Protein AF-A0A8S9Y0E4-F1 (afdb_monomer_lite)

Organism: Apolygus lucorum (NCBI:txid248454)

Structure (mmCIF, N/CA/C/O backbone):
data_AF-A0A8S9Y0E4-F1
#
_entry.id   AF-A0A8S9Y0E4-F1
#
loop_
_atom_site.group_PDB
_atom_site.id
_atom_site.type_symbol
_atom_site.label_atom_id
_atom_site.label_alt_id
_atom_site.label_comp_id
_atom_site.label_asym_id
_atom_site.label_entity_id
_atom_site.label_seq_id
_atom_site.pdbx_PDB_ins_code
_atom_site.Cartn_x
_atom_site.Cartn_y
_atom_site.Cartn_z
_atom_site.occupancy
_atom_site.B_iso_or_equiv
_atom_site.auth_seq_id
_atom_site.auth_comp_id
_atom_site.auth_asym_id
_atom_site.auth_atom_id
_atom_site.pdbx_PDB_model_num
ATOM 1 N N . MET A 1 1 ? -1.900 25.114 -77.617 1.00 34.03 1 MET A N 1
ATOM 2 C CA . MET A 1 1 ? -0.659 25.670 -77.042 1.00 34.03 1 MET A CA 1
ATOM 3 C C . MET A 1 1 ? -0.576 25.196 -75.605 1.00 34.03 1 MET A C 1
ATOM 5 O O . MET A 1 1 ? -1.609 25.142 -74.958 1.00 34.03 1 MET A O 1
ATOM 9 N N . GLU A 1 2 ? 0.617 24.746 -75.233 1.00 32.97 2 GLU A N 1
ATOM 10 C CA . GLU A 1 2 ? 1.067 24.010 -74.034 1.00 32.97 2 GLU A CA 1
ATOM 11 C C . GLU A 1 2 ? 0.442 24.480 -72.694 1.00 32.97 2 GLU A C 1
ATOM 13 O O . GLU A 1 2 ? 0.043 25.630 -72.579 1.00 32.97 2 GLU A O 1
ATOM 18 N N . ALA A 1 3 ? 0.318 23.663 -71.635 1.00 27.31 3 ALA A N 1
ATOM 19 C CA . ALA A 1 3 ? 1.414 22.918 -71.014 1.00 27.31 3 ALA A CA 1
ATOM 20 C C . ALA A 1 3 ? 1.001 21.769 -70.054 1.00 27.31 3 ALA A C 1
ATOM 22 O O . ALA A 1 3 ? -0.138 21.647 -69.616 1.00 27.31 3 ALA A O 1
ATOM 23 N N . LYS A 1 4 ? 2.026 20.953 -69.772 1.00 37.94 4 LYS A N 1
ATOM 24 C CA . LYS A 1 4 ? 2.177 19.697 -69.010 1.00 37.94 4 LYS A CA 1
ATOM 25 C C . LYS A 1 4 ? 1.788 19.712 -67.518 1.00 37.94 4 LYS A C 1
ATOM 27 O O . LYS A 1 4 ? 2.114 20.665 -66.821 1.00 37.94 4 LYS A O 1
ATOM 32 N N . SER A 1 5 ? 1.391 18.536 -67.015 1.00 31.47 5 SER A N 1
ATOM 33 C CA . SER A 1 5 ? 1.940 17.887 -65.796 1.00 31.47 5 SER A CA 1
ATOM 34 C C . SER A 1 5 ? 1.566 16.388 -65.815 1.00 31.47 5 SER A C 1
ATOM 36 O O . SER A 1 5 ? 0.389 16.064 -65.742 1.00 31.47 5 SER A O 1
ATOM 38 N N . MET A 1 6 ? 2.452 15.483 -66.246 1.00 31.48 6 MET A N 1
ATOM 39 C CA . MET A 1 6 ? 3.243 14.562 -65.401 1.00 31.48 6 MET A CA 1
ATOM 40 C C . MET A 1 6 ? 2.422 13.759 -64.377 1.00 31.48 6 MET A C 1
ATOM 42 O O . MET A 1 6 ? 2.250 14.174 -63.237 1.00 31.48 6 MET A O 1
ATOM 46 N N . ASP A 1 7 ? 1.989 12.578 -64.822 1.00 36.84 7 ASP A N 1
ATOM 47 C CA . ASP A 1 7 ? 1.564 11.446 -64.000 1.00 36.84 7 ASP A CA 1
ATOM 48 C C . ASP A 1 7 ? 2.729 10.886 -63.168 1.00 36.84 7 ASP A C 1
ATOM 50 O O . ASP A 1 7 ? 3.823 10.657 -63.691 1.00 36.84 7 ASP A O 1
ATOM 54 N N . SER A 1 8 ? 2.462 10.535 -61.907 1.00 31.66 8 SER A N 1
ATOM 55 C CA . SER A 1 8 ? 3.032 9.314 -61.327 1.00 31.66 8 SER A CA 1
ATOM 56 C C . SER A 1 8 ? 2.052 8.670 -60.329 1.00 31.66 8 SER A C 1
ATOM 58 O O . SER A 1 8 ? 1.329 9.396 -59.645 1.00 31.66 8 SER A O 1
ATOM 60 N N . PRO A 1 9 ? 1.978 7.327 -60.247 1.00 42.12 9 PRO A N 1
ATOM 61 C CA . PRO A 1 9 ? 0.882 6.616 -59.598 1.00 42.12 9 PRO A CA 1
ATOM 62 C C . PRO A 1 9 ? 1.303 6.092 -58.217 1.00 42.12 9 PRO A C 1
ATOM 64 O O . PRO A 1 9 ? 1.967 5.062 -58.127 1.00 42.12 9 PRO A O 1
ATOM 67 N N . ILE A 1 10 ? 0.930 6.782 -57.133 1.00 31.02 10 ILE A N 1
ATOM 68 C CA . ILE A 1 10 ? 1.199 6.318 -55.749 1.00 31.02 10 ILE A CA 1
ATOM 69 C C . ILE A 1 10 ? -0.057 6.350 -54.847 1.00 31.02 10 ILE A C 1
ATOM 71 O O . ILE A 1 10 ? -0.047 5.816 -53.741 1.00 31.02 10 ILE A O 1
ATOM 75 N N . ASP A 1 11 ? -1.206 6.818 -55.339 1.00 29.30 11 ASP A N 1
ATOM 76 C CA . ASP A 1 11 ? -2.385 7.045 -54.485 1.00 29.30 11 ASP A CA 1
ATOM 77 C C . ASP A 1 11 ? -3.354 5.858 -54.327 1.00 29.30 11 ASP A C 1
ATOM 79 O O . ASP A 1 11 ? -4.479 6.037 -53.867 1.00 29.30 11 ASP A O 1
ATOM 83 N N . SER A 1 12 ? -2.956 4.619 -54.647 1.00 33.97 12 SER A N 1
ATOM 84 C CA . SER A 1 12 ? -3.872 3.464 -54.515 1.00 33.97 12 SER A CA 1
ATOM 85 C C . SER A 1 12 ? -3.405 2.290 -53.650 1.00 33.97 12 SER A C 1
ATOM 87 O O . SER A 1 12 ? -4.123 1.297 -53.572 1.00 33.97 12 SER A O 1
ATOM 89 N N . VAL A 1 13 ? -2.280 2.380 -52.923 1.00 34.97 13 VAL A N 1
ATOM 90 C CA . VAL A 1 13 ? -1.778 1.218 -52.143 1.00 34.97 13 VAL A CA 1
ATOM 91 C C . VAL A 1 13 ? -1.661 1.444 -50.623 1.00 34.97 13 VAL A C 1
ATOM 93 O O . VAL A 1 13 ? -1.567 0.478 -49.870 1.00 34.97 13 VAL A O 1
ATOM 96 N N . ILE A 1 14 ? -1.804 2.667 -50.099 1.00 30.22 14 ILE A N 1
ATOM 97 C CA . ILE A 1 14 ? -1.672 2.937 -48.646 1.00 30.22 14 ILE A CA 1
ATOM 98 C C . ILE A 1 14 ? -3.036 3.224 -47.998 1.00 30.22 14 ILE A C 1
ATOM 100 O O . ILE A 1 14 ? -3.224 4.210 -47.294 1.00 30.22 14 ILE A O 1
ATOM 104 N N . SER A 1 15 ? -4.029 2.362 -48.236 1.00 30.97 15 SER A N 1
ATOM 105 C CA . SER A 1 15 ? -5.334 2.476 -47.559 1.00 30.97 15 SER A CA 1
ATOM 106 C C . SER A 1 15 ? -5.810 1.201 -46.859 1.00 30.97 15 SER A C 1
ATOM 108 O O . SER A 1 15 ? -6.979 1.115 -46.498 1.00 30.97 15 SER A O 1
ATOM 110 N N . GLN A 1 16 ? -4.948 0.199 -46.622 1.00 34.75 16 GLN A N 1
ATOM 111 C CA . GLN A 1 16 ? -5.452 -1.079 -46.087 1.00 34.75 16 GLN A CA 1
ATOM 112 C C . GLN A 1 16 ? -4.791 -1.736 -44.876 1.00 34.75 16 GLN A C 1
ATOM 114 O O . GLN A 1 16 ? -5.355 -2.720 -44.408 1.00 34.75 16 GLN A O 1
ATOM 119 N N . LYS A 1 17 ? -3.718 -1.237 -44.253 1.00 37.22 17 LYS A N 1
ATOM 120 C CA . LYS A 1 17 ? -3.241 -1.872 -43.005 1.00 37.22 17 LYS A CA 1
ATOM 121 C C . LYS A 1 17 ? -2.615 -0.880 -42.039 1.00 37.22 17 LYS A C 1
ATOM 123 O O . LYS A 1 17 ? -1.447 -0.569 -42.186 1.00 37.22 17 LYS A O 1
ATOM 128 N N . LEU A 1 18 ? -3.392 -0.427 -41.053 1.00 27.58 18 LEU A N 1
ATOM 129 C CA . LEU A 1 18 ? -2.969 -0.138 -39.671 1.00 27.58 18 LEU A CA 1
ATOM 130 C C . LEU A 1 18 ? -4.222 0.239 -38.859 1.00 27.58 18 LEU A C 1
ATOM 132 O O . LEU A 1 18 ? -4.935 1.182 -39.200 1.00 27.58 18 LEU A O 1
ATOM 136 N N . LYS A 1 19 ? -4.526 -0.541 -37.813 1.00 27.88 19 LYS A N 1
ATOM 137 C CA . LYS A 1 19 ? -5.694 -0.340 -36.941 1.00 27.88 19 LYS A CA 1
ATOM 138 C C . LYS A 1 19 ? -5.623 1.029 -36.227 1.00 27.88 19 LYS A C 1
ATOM 140 O O . LYS A 1 19 ? -4.546 1.420 -35.775 1.00 27.88 19 LYS A O 1
ATOM 145 N N . PRO A 1 20 ? -6.756 1.736 -36.053 1.00 27.94 20 PRO A N 1
ATOM 146 C CA . PRO A 1 20 ? -6.804 3.077 -35.456 1.00 27.94 20 PRO A CA 1
ATOM 147 C C . PRO A 1 20 ? -6.442 3.140 -33.958 1.00 27.94 20 PRO A C 1
ATOM 149 O O . PRO A 1 20 ? -6.141 4.221 -33.456 1.00 27.94 20 PRO A O 1
ATOM 152 N N . GLU A 1 21 ? -6.396 2.009 -33.248 1.00 29.06 21 GLU A N 1
ATOM 153 C CA . GLU A 1 21 ? -6.081 1.956 -31.809 1.00 29.06 21 GLU A CA 1
ATOM 154 C C . GLU A 1 21 ? -4.606 2.274 -31.482 1.00 29.06 21 GLU A C 1
ATOM 156 O O . GLU A 1 21 ? -4.315 2.793 -30.404 1.00 29.06 21 GLU A O 1
ATOM 161 N N . CYS A 1 22 ? -3.676 2.086 -32.429 1.00 26.95 22 CYS A N 1
ATOM 162 C CA . CYS A 1 22 ? -2.250 2.396 -32.231 1.00 26.95 22 CYS A CA 1
ATOM 163 C C . CYS A 1 22 ? -1.934 3.903 -32.209 1.00 26.95 22 CYS A C 1
ATOM 165 O O . CYS A 1 22 ? -0.931 4.311 -31.629 1.00 26.95 22 CYS A O 1
ATOM 167 N N . LYS A 1 23 ? -2.776 4.764 -32.802 1.00 30.34 23 LYS A N 1
ATOM 168 C CA . LYS A 1 23 ? -2.480 6.208 -32.895 1.00 30.34 23 LYS A CA 1
ATOM 169 C C . LYS A 1 23 ? -2.681 6.964 -31.578 1.00 30.34 23 LYS A C 1
ATOM 171 O O . LYS A 1 23 ? -2.003 7.962 -31.358 1.00 30.34 23 LYS A O 1
ATOM 176 N N . LEU A 1 24 ? -3.569 6.511 -30.686 1.00 29.61 24 LEU A N 1
ATOM 177 C CA . LEU A 1 24 ? -3.822 7.202 -29.409 1.00 29.61 24 LEU A CA 1
ATOM 178 C C . LEU A 1 24 ? -2.795 6.876 -28.312 1.00 29.61 24 LEU A C 1
ATOM 180 O O . LEU A 1 24 ? -2.560 7.719 -27.444 1.00 29.61 24 LEU A O 1
ATOM 184 N N . ARG A 1 25 ? -2.174 5.687 -28.347 1.00 33.00 25 ARG A N 1
ATOM 185 C CA . ARG A 1 25 ? -1.186 5.243 -27.344 1.00 33.00 25 ARG A CA 1
ATOM 186 C C . ARG A 1 25 ? 0.081 6.111 -27.392 1.00 33.00 25 ARG A C 1
ATOM 188 O O . ARG A 1 25 ? 0.549 6.576 -26.356 1.00 33.00 25 ARG A O 1
ATOM 195 N N . ASN A 1 26 ? 0.518 6.474 -28.599 1.00 36.56 26 ASN A N 1
ATOM 196 C CA . ASN A 1 26 ? 1.740 7.254 -28.834 1.00 36.56 26 ASN A CA 1
ATOM 197 C C . ASN A 1 26 ? 1.612 8.742 -28.455 1.00 36.56 26 ASN A C 1
ATOM 199 O O . ASN A 1 26 ? 2.587 9.363 -28.040 1.00 36.56 26 ASN A O 1
ATOM 203 N N . VAL A 1 27 ? 0.405 9.319 -28.511 1.00 37.56 27 VAL A N 1
ATOM 204 C CA . VAL A 1 27 ? 0.172 10.730 -28.134 1.00 37.56 27 VAL A CA 1
ATOM 205 C C . VAL A 1 27 ? 0.235 10.934 -26.614 1.00 37.56 27 VAL A C 1
ATOM 207 O O . VAL A 1 27 ? 0.656 11.993 -26.147 1.00 37.56 27 VAL A O 1
ATOM 210 N N . ARG A 1 28 ? -0.162 9.927 -25.823 1.00 40.22 28 ARG A N 1
ATOM 211 C CA . ARG A 1 28 ? -0.092 9.986 -24.352 1.00 40.22 28 ARG A CA 1
ATOM 212 C C . ARG A 1 28 ? 1.341 9.827 -23.843 1.00 40.22 28 ARG A C 1
ATOM 214 O O . ARG A 1 28 ? 1.732 10.563 -22.944 1.00 40.22 28 ARG A O 1
ATOM 221 N N . ILE A 1 29 ? 2.121 8.950 -24.477 1.00 44.03 29 ILE A N 1
ATOM 222 C CA . ILE A 1 29 ? 3.544 8.729 -24.175 1.00 44.03 29 ILE A CA 1
ATOM 223 C C . ILE A 1 29 ? 4.367 9.987 -24.496 1.00 44.03 29 ILE A C 1
ATOM 225 O O . ILE A 1 29 ? 5.121 10.458 -23.648 1.00 44.03 29 ILE A O 1
ATOM 229 N N . ALA A 1 30 ? 4.136 10.620 -25.653 1.00 36.94 30 ALA A N 1
ATOM 230 C CA . ALA A 1 30 ? 4.811 11.868 -26.023 1.00 36.94 30 ALA A CA 1
ATOM 231 C C . ALA A 1 30 ? 4.515 13.027 -25.047 1.00 36.94 30 ALA A C 1
ATOM 233 O O . ALA A 1 30 ? 5.409 13.797 -24.702 1.00 36.94 30 ALA A O 1
ATOM 234 N N . ARG A 1 31 ? 3.273 13.138 -24.547 1.00 38.12 31 ARG A N 1
ATOM 235 C CA . ARG A 1 31 ? 2.903 14.168 -23.558 1.00 38.12 31 ARG A CA 1
ATOM 236 C C . ARG A 1 31 ? 3.561 13.949 -22.198 1.00 38.12 31 ARG A C 1
ATOM 238 O O . ARG A 1 31 ? 3.982 14.925 -21.584 1.00 38.12 31 ARG A O 1
ATOM 245 N N . LEU A 1 32 ? 3.667 12.701 -21.743 1.00 42.22 32 LEU A N 1
ATOM 246 C CA . LEU A 1 32 ? 4.305 12.378 -20.466 1.00 42.22 32 LEU A CA 1
ATOM 247 C C . LEU A 1 32 ? 5.828 12.587 -20.534 1.00 42.22 32 LEU A C 1
ATOM 249 O O . LEU A 1 32 ? 6.400 13.175 -19.621 1.00 42.22 32 LEU A O 1
ATOM 253 N N . TYR A 1 33 ? 6.459 12.221 -21.657 1.00 40.12 33 TYR A N 1
ATOM 254 C CA . TYR A 1 33 ? 7.882 12.472 -21.919 1.00 40.12 33 TYR A CA 1
ATOM 255 C C . TYR A 1 33 ? 8.217 13.976 -21.940 1.00 40.12 33 TYR A C 1
ATOM 257 O O . TYR A 1 33 ? 9.185 14.412 -21.317 1.00 40.12 33 TYR A O 1
ATOM 265 N N . CYS A 1 34 ? 7.376 14.803 -22.578 1.00 36.38 34 CYS A N 1
ATOM 266 C CA . CYS A 1 34 ? 7.509 16.265 -22.527 1.00 36.38 34 CYS A CA 1
ATOM 267 C C . CYS A 1 34 ? 7.320 16.829 -21.109 1.00 36.38 34 CYS A C 1
ATOM 269 O O . CYS A 1 34 ? 8.045 17.745 -20.720 1.00 36.38 34 CYS A O 1
ATOM 271 N N . CYS A 1 35 ? 6.390 16.267 -20.330 1.00 39.00 35 CYS A N 1
ATOM 272 C CA . CYS A 1 35 ? 6.110 16.698 -18.960 1.00 39.00 35 CYS A CA 1
ATOM 273 C C . CYS A 1 35 ? 7.271 16.382 -18.000 1.00 39.00 35 CYS A C 1
ATOM 275 O O . CYS A 1 35 ? 7.628 17.225 -17.183 1.00 39.00 35 CYS A O 1
ATOM 277 N N . LEU A 1 36 ? 7.905 15.212 -18.136 1.00 38.66 36 LEU A N 1
ATOM 278 C CA . LEU A 1 36 ? 9.046 14.794 -17.310 1.00 38.66 36 LEU A CA 1
ATOM 279 C C . LEU A 1 36 ? 10.344 15.558 -17.633 1.00 38.66 36 LEU A C 1
ATOM 281 O O . LEU A 1 36 ? 11.209 15.684 -16.773 1.00 38.66 36 LEU A O 1
ATOM 285 N N . ARG A 1 37 ? 10.480 16.108 -18.849 1.00 36.75 37 ARG A N 1
ATOM 286 C CA . ARG A 1 37 ? 11.652 16.899 -19.282 1.00 36.75 37 ARG A CA 1
ATOM 287 C C . ARG A 1 37 ? 11.442 18.423 -19.215 1.00 36.75 37 ARG A C 1
ATOM 289 O O . ARG A 1 37 ? 12.343 19.164 -19.600 1.00 36.75 37 ARG A O 1
ATOM 296 N N . GLY A 1 38 ? 10.275 18.912 -18.781 1.00 34.44 38 GLY A N 1
ATOM 297 C CA . GLY A 1 38 ? 9.962 20.351 -18.754 1.00 34.44 38 GLY A CA 1
ATOM 298 C C . GLY A 1 38 ? 9.894 21.011 -20.143 1.00 34.44 38 GLY A C 1
ATOM 299 O O . GLY A 1 38 ? 10.152 22.207 -20.277 1.00 34.44 38 GLY A O 1
ATOM 300 N N . ILE A 1 39 ? 9.579 20.241 -21.190 1.00 41.69 39 ILE A N 1
ATOM 301 C CA . ILE A 1 39 ? 9.548 20.703 -22.585 1.00 41.69 39 ILE A CA 1
ATOM 302 C C . ILE A 1 39 ? 8.113 21.091 -22.965 1.00 41.69 39 ILE A C 1
ATOM 304 O O . ILE A 1 39 ? 7.175 20.324 -22.756 1.00 41.69 39 ILE A O 1
ATOM 308 N N . ASP A 1 40 ? 7.942 22.272 -23.571 1.00 37.38 40 ASP A N 1
ATOM 309 C CA . ASP A 1 40 ? 6.647 22.759 -24.063 1.00 37.38 40 ASP A CA 1
ATOM 310 C C . ASP A 1 40 ? 6.035 21.776 -25.079 1.00 37.38 40 ASP A C 1
ATOM 312 O O . ASP A 1 40 ? 6.581 21.534 -26.162 1.00 37.38 40 ASP A O 1
ATOM 316 N N . VAL A 1 41 ? 4.865 21.235 -24.726 1.00 39.72 41 VAL A N 1
ATOM 317 C CA . VAL A 1 41 ? 4.096 20.228 -25.477 1.00 39.72 41 VAL A CA 1
ATOM 318 C C . VAL A 1 41 ? 3.794 20.685 -26.912 1.00 39.72 41 VAL A C 1
ATOM 320 O O . VAL A 1 41 ? 3.610 19.854 -27.800 1.00 39.72 41 VAL A O 1
ATOM 323 N N . LYS A 1 42 ? 3.789 21.999 -27.180 1.00 38.22 42 LYS A N 1
ATOM 324 C CA . LYS A 1 42 ? 3.555 22.560 -28.521 1.00 38.22 42 LYS A CA 1
ATOM 325 C C . LYS A 1 42 ? 4.763 22.479 -29.459 1.00 38.22 42 LYS A C 1
ATOM 327 O O . LYS A 1 42 ? 4.576 22.612 -30.665 1.00 38.22 42 LYS A O 1
ATOM 332 N N . LYS A 1 43 ? 5.980 22.246 -28.951 1.00 37.81 43 LYS A N 1
ATOM 333 C CA . LYS A 1 43 ? 7.190 22.055 -29.777 1.00 37.81 43 LYS A CA 1
ATOM 334 C C . LYS A 1 43 ? 7.436 20.599 -30.179 1.00 37.81 43 LYS A C 1
ATOM 336 O O . LYS A 1 43 ? 8.290 20.349 -31.022 1.00 37.81 43 LYS A O 1
ATOM 341 N N . CYS A 1 44 ? 6.681 19.644 -29.635 1.00 39.22 44 CYS A N 1
ATOM 342 C CA . CYS A 1 44 ? 6.791 18.222 -29.975 1.00 39.22 44 CYS A CA 1
ATOM 343 C C . CYS A 1 44 ? 5.990 17.885 -31.248 1.00 39.22 44 CYS A C 1
ATOM 345 O O . CYS A 1 44 ? 5.140 16.996 -31.266 1.00 39.22 44 CYS A O 1
ATOM 347 N N . ALA A 1 45 ? 6.213 18.654 -32.313 1.00 40.72 45 ALA A N 1
ATOM 348 C CA . ALA A 1 45 ? 5.616 18.417 -33.615 1.00 40.72 45 ALA A CA 1
ATOM 349 C C . ALA A 1 45 ? 6.732 18.147 -34.627 1.00 40.72 45 ALA A C 1
ATOM 351 O O . ALA A 1 45 ? 7.514 19.032 -34.957 1.00 40.72 45 ALA A O 1
ATOM 352 N N . ILE A 1 46 ? 6.717 16.918 -35.147 1.00 40.03 46 ILE A N 1
ATOM 353 C CA . ILE A 1 46 ? 7.458 16.444 -36.320 1.00 40.03 46 ILE A CA 1
ATOM 354 C C . ILE A 1 46 ? 8.951 16.202 -36.053 1.00 40.03 46 ILE A C 1
ATOM 356 O O . ILE A 1 46 ? 9.827 16.921 -36.522 1.00 40.03 46 ILE A O 1
ATOM 360 N N . VAL A 1 47 ? 9.244 15.087 -35.386 1.00 38.72 47 VAL A N 1
ATOM 361 C CA . VAL A 1 47 ? 10.393 14.277 -35.808 1.00 38.72 47 VAL A CA 1
ATOM 362 C C . VAL A 1 47 ? 9.839 13.281 -36.823 1.00 38.72 47 VAL A C 1
ATOM 364 O O . VAL A 1 47 ? 8.909 12.534 -36.518 1.00 38.72 47 VAL A O 1
ATOM 367 N N . ASN A 1 48 ? 10.329 13.338 -38.062 1.00 37.03 48 ASN A N 1
ATOM 368 C CA . ASN A 1 48 ? 9.916 12.425 -39.125 1.00 37.03 48 ASN A CA 1
ATOM 369 C C . ASN A 1 48 ? 10.249 10.982 -38.714 1.00 37.03 48 ASN A C 1
ATOM 371 O O . ASN A 1 48 ? 11.412 10.587 -38.702 1.00 37.03 48 ASN A O 1
ATOM 375 N N . LEU A 1 49 ? 9.210 10.196 -38.413 1.00 46.03 49 LEU A N 1
ATOM 376 C CA . LEU A 1 49 ? 9.281 8.766 -38.075 1.00 46.03 49 LEU A CA 1
ATOM 377 C C . LEU A 1 49 ? 10.055 7.933 -39.113 1.00 46.03 49 LEU A C 1
ATOM 379 O O . LEU A 1 49 ? 10.621 6.904 -38.772 1.00 46.03 49 LEU A O 1
ATOM 383 N N . THR A 1 50 ? 10.132 8.397 -40.360 1.00 38.91 50 THR A N 1
ATOM 384 C CA . THR A 1 50 ? 10.853 7.731 -41.451 1.00 38.91 50 THR A CA 1
ATOM 385 C C . THR A 1 50 ? 12.368 7.921 -41.414 1.00 38.91 50 THR A C 1
ATOM 387 O O . THR A 1 50 ? 13.080 7.105 -41.984 1.00 38.91 50 THR A O 1
ATOM 390 N N . THR A 1 51 ? 12.884 8.965 -40.759 1.00 35.69 51 THR A N 1
ATOM 391 C CA . THR A 1 51 ? 14.335 9.227 -40.713 1.00 35.69 51 THR A CA 1
ATOM 392 C C . THR A 1 51 ? 15.012 8.492 -39.552 1.00 35.69 51 THR A C 1
ATOM 394 O O . THR A 1 51 ? 16.188 8.176 -39.646 1.00 35.69 51 THR A O 1
ATOM 397 N N . LEU A 1 52 ? 14.264 8.128 -38.503 1.00 41.25 52 LEU A N 1
ATOM 398 C CA . LEU A 1 52 ? 14.771 7.301 -37.397 1.00 41.25 52 LEU A CA 1
ATOM 399 C C . LEU A 1 52 ? 14.760 5.796 -37.709 1.00 41.25 52 LEU A C 1
ATOM 401 O O . LEU A 1 52 ? 15.519 5.047 -37.113 1.00 41.25 52 LEU A O 1
ATOM 405 N N . GLN A 1 53 ? 13.945 5.339 -38.663 1.00 41.47 53 GLN A N 1
ATOM 406 C CA . GLN A 1 53 ? 13.869 3.916 -39.026 1.00 41.47 53 GLN A CA 1
ATOM 407 C C . GLN A 1 53 ? 15.111 3.390 -39.764 1.00 41.47 53 GLN A C 1
ATOM 409 O O . GLN A 1 53 ? 15.283 2.178 -39.859 1.00 41.47 53 GLN A O 1
ATOM 414 N N . GLN A 1 54 ? 15.972 4.263 -40.298 1.00 39.62 54 GLN A N 1
ATOM 415 C CA . GLN A 1 54 ? 17.150 3.840 -41.065 1.00 39.62 54 GLN A CA 1
ATOM 416 C C . GLN A 1 54 ? 18.429 3.690 -40.231 1.00 39.62 54 GLN A C 1
ATOM 418 O O . GLN A 1 54 ? 19.307 2.943 -40.654 1.00 39.62 54 GLN A O 1
ATOM 423 N N . ASP A 1 55 ? 18.495 4.268 -39.028 1.00 32.94 55 ASP A N 1
ATOM 424 C CA . ASP A 1 55 ? 19.652 4.109 -38.128 1.00 32.94 55 ASP A CA 1
ATOM 425 C C . ASP A 1 55 ? 19.476 2.965 -37.104 1.00 32.94 55 ASP A C 1
ATOM 427 O O . ASP A 1 55 ? 20.446 2.530 -36.490 1.00 32.94 55 ASP A O 1
ATOM 431 N N . VAL A 1 56 ? 18.260 2.418 -36.955 1.00 45.81 56 VAL A N 1
ATOM 432 C CA . VAL A 1 56 ? 17.929 1.351 -35.979 1.00 45.81 56 VAL A CA 1
ATOM 433 C C . VAL A 1 56 ? 18.378 -0.045 -36.434 1.00 45.81 56 VAL A C 1
ATOM 435 O O . VAL A 1 56 ? 18.550 -0.945 -35.620 1.00 45.81 56 VAL A O 1
ATOM 438 N N . ASN A 1 57 ? 18.662 -0.246 -37.721 1.00 39.94 57 ASN A N 1
ATOM 439 C CA . ASN A 1 57 ? 18.926 -1.586 -38.253 1.00 39.94 57 ASN A CA 1
ATOM 440 C C . ASN A 1 57 ? 20.340 -2.144 -37.994 1.00 39.94 57 ASN A C 1
ATOM 442 O O . ASN A 1 57 ? 20.687 -3.143 -38.621 1.00 39.94 57 ASN A O 1
ATOM 446 N N . ASN A 1 58 ? 21.184 -1.552 -37.133 1.00 42.09 58 ASN A N 1
ATOM 447 C CA . ASN A 1 58 ? 22.547 -2.087 -36.981 1.00 42.09 58 ASN A CA 1
ATOM 448 C C . ASN A 1 58 ? 23.260 -1.944 -35.624 1.00 42.09 58 ASN A C 1
ATOM 450 O O . ASN A 1 58 ? 24.488 -2.016 -35.574 1.00 42.09 58 ASN A O 1
ATOM 454 N N . SER A 1 59 ? 22.538 -1.842 -34.509 1.00 38.81 59 SER A N 1
ATOM 455 C CA . SER A 1 59 ? 23.146 -2.040 -33.184 1.00 38.81 59 SER A CA 1
ATOM 456 C C . SER A 1 59 ? 22.259 -2.938 -32.327 1.00 38.81 59 SER A C 1
ATOM 458 O O . SER A 1 59 ? 21.283 -2.458 -31.769 1.00 38.81 59 SER A O 1
ATOM 460 N N . MET A 1 60 ? 22.600 -4.234 -32.298 1.00 44.03 60 MET A N 1
ATOM 461 C CA . MET A 1 60 ? 22.143 -5.285 -31.369 1.00 44.03 60 MET A CA 1
ATOM 462 C C . MET A 1 60 ? 20.908 -4.921 -30.523 1.00 44.03 60 MET A C 1
ATOM 464 O O . MET A 1 60 ? 21.049 -4.384 -29.428 1.00 44.03 60 MET A O 1
ATOM 468 N N . GLU A 1 61 ? 19.712 -5.276 -31.004 1.00 51.56 61 GLU A N 1
ATOM 469 C CA . GLU A 1 61 ? 18.519 -5.393 -30.155 1.00 51.56 61 GLU A CA 1
ATOM 470 C C . GLU A 1 61 ? 18.725 -6.577 -29.199 1.00 51.56 61 GLU A C 1
ATOM 472 O O . GLU A 1 61 ? 18.301 -7.705 -29.452 1.00 51.56 61 GLU A O 1
ATOM 477 N N . GLU A 1 62 ? 19.457 -6.349 -28.113 1.00 63.47 62 GLU A N 1
ATOM 478 C CA . GLU A 1 62 ? 19.346 -7.210 -26.944 1.00 63.47 62 GLU A CA 1
ATOM 479 C C . GLU A 1 62 ? 17.957 -6.957 -26.346 1.00 63.47 62 GLU A C 1
ATOM 481 O O . GLU A 1 62 ? 17.627 -5.825 -25.985 1.00 63.47 62 GLU A O 1
ATOM 486 N N . ASP A 1 63 ? 17.117 -7.995 -26.330 1.00 84.25 63 ASP A N 1
ATOM 487 C CA . ASP A 1 63 ? 15.746 -7.930 -25.823 1.00 84.25 63 ASP A CA 1
ATOM 488 C C . ASP A 1 63 ? 15.742 -7.302 -24.418 1.00 84.25 63 ASP A C 1
ATOM 490 O O . ASP A 1 63 ? 16.398 -7.783 -23.490 1.00 84.25 63 ASP A O 1
ATOM 494 N N . PHE A 1 64 ? 15.022 -6.185 -24.265 1.00 86.75 64 PHE A N 1
ATOM 495 C CA . PHE A 1 64 ? 14.985 -5.433 -23.014 1.00 86.75 64 PHE A CA 1
ATOM 496 C C . PHE A 1 64 ? 14.477 -6.297 -21.854 1.00 86.75 64 PHE A C 1
ATOM 498 O O . PHE A 1 64 ? 14.932 -6.142 -20.723 1.00 86.75 64 PHE A O 1
ATOM 505 N N . LEU A 1 65 ? 13.579 -7.242 -22.138 1.00 90.19 65 LEU A N 1
ATOM 506 C CA . LEU A 1 65 ? 12.991 -8.155 -21.163 1.00 90.19 65 LEU A CA 1
ATOM 507 C C . LEU A 1 65 ? 13.727 -9.492 -21.081 1.00 90.19 65 LEU A C 1
ATOM 509 O O . LEU A 1 65 ? 13.240 -10.426 -20.435 1.00 90.19 65 LEU A O 1
ATOM 513 N N . ALA A 1 66 ? 14.910 -9.600 -21.684 1.00 91.06 66 ALA A N 1
ATOM 514 C CA . ALA A 1 66 ? 15.715 -10.799 -21.576 1.00 91.06 66 ALA A CA 1
ATOM 515 C C . ALA A 1 66 ? 16.087 -11.081 -20.103 1.00 91.06 66 ALA A C 1
ATOM 517 O O . ALA A 1 66 ? 16.327 -10.150 -19.324 1.00 91.06 66 ALA A O 1
ATOM 518 N N . PRO A 1 67 ? 16.178 -12.357 -19.680 1.00 89.69 67 PRO A N 1
ATOM 519 C CA . PRO A 1 67 ? 16.520 -12.710 -18.298 1.00 89.69 67 PRO A CA 1
ATOM 520 C C . PRO A 1 67 ? 17.894 -12.204 -17.837 1.00 89.69 67 PRO A C 1
ATOM 522 O O . PRO A 1 67 ? 18.133 -12.066 -16.641 1.00 89.69 67 PRO A O 1
ATOM 525 N N . ASN A 1 68 ? 18.804 -11.951 -18.778 1.00 90.31 68 ASN A N 1
ATOM 526 C CA . ASN A 1 68 ? 20.143 -11.427 -18.527 1.00 90.31 68 ASN A CA 1
ATOM 527 C C . ASN A 1 68 ? 20.205 -9.890 -18.500 1.00 90.31 68 ASN A C 1
ATOM 529 O O . ASN A 1 68 ? 21.280 -9.363 -18.230 1.00 90.31 68 ASN A O 1
ATOM 533 N N . ASN A 1 69 ? 19.094 -9.183 -18.744 1.00 91.94 69 ASN A N 1
ATOM 534 C CA . ASN A 1 69 ? 19.008 -7.731 -18.609 1.00 91.94 69 ASN A CA 1
ATOM 535 C C . ASN A 1 69 ? 18.445 -7.360 -17.221 1.00 91.94 69 ASN A C 1
ATOM 537 O O . ASN A 1 69 ? 17.225 -7.311 -17.038 1.00 91.94 69 ASN A O 1
ATOM 541 N N . PRO A 1 70 ? 19.299 -7.077 -16.217 1.00 92.88 70 PRO A N 1
ATOM 542 C CA . PRO A 1 70 ? 18.839 -6.805 -14.857 1.00 92.88 70 PRO A CA 1
ATOM 543 C C . PRO A 1 70 ? 17.962 -5.550 -14.758 1.00 92.88 70 PRO A C 1
ATOM 545 O O . PRO A 1 70 ? 17.063 -5.519 -13.925 1.00 92.88 70 PRO A O 1
ATOM 548 N N . CYS A 1 71 ? 18.177 -4.546 -15.617 1.00 94.50 71 CYS A N 1
ATOM 549 C CA . CYS A 1 71 ? 17.373 -3.321 -15.635 1.00 94.50 71 CYS A CA 1
ATOM 550 C C . CYS A 1 71 ? 15.928 -3.620 -16.049 1.00 94.50 71 CYS A C 1
ATOM 552 O O . CYS A 1 71 ? 14.985 -3.265 -15.340 1.00 94.50 71 CYS A O 1
ATOM 554 N N . GLY A 1 72 ? 15.758 -4.340 -17.163 1.00 93.81 72 GLY A N 1
ATOM 555 C CA . GLY A 1 72 ? 14.439 -4.742 -17.643 1.00 93.81 72 GLY A CA 1
ATOM 556 C C . GLY A 1 72 ? 13.718 -5.671 -16.671 1.00 93.81 72 GLY A C 1
ATOM 557 O O . GLY A 1 72 ? 12.533 -5.474 -16.404 1.00 93.81 72 GLY A O 1
ATOM 558 N N . GLN A 1 73 ? 14.433 -6.625 -16.062 1.00 95.25 73 GLN A N 1
ATOM 559 C CA . GLN A 1 73 ? 13.857 -7.508 -15.042 1.00 95.25 73 GLN A CA 1
ATOM 560 C C . GLN A 1 73 ? 13.422 -6.749 -13.782 1.00 95.25 73 GLN A C 1
ATOM 562 O O . GLN A 1 73 ? 12.335 -7.010 -13.268 1.00 95.25 73 GLN A O 1
ATOM 567 N N . ALA A 1 74 ? 14.226 -5.800 -13.291 1.00 95.50 74 ALA A N 1
ATOM 568 C CA . ALA A 1 74 ? 13.877 -4.990 -12.124 1.00 95.50 74 ALA A CA 1
ATOM 569 C C . ALA A 1 74 ? 12.608 -4.162 -12.377 1.00 95.50 74 ALA A C 1
ATOM 571 O O . ALA A 1 74 ? 11.671 -4.185 -11.573 1.00 95.50 74 ALA A O 1
ATOM 572 N N . LEU A 1 75 ? 12.527 -3.504 -13.536 1.00 95.69 75 LEU A N 1
ATOM 573 C CA . LEU A 1 75 ? 11.361 -2.713 -13.916 1.00 95.69 75 LEU A CA 1
ATOM 574 C C . LEU A 1 75 ? 10.106 -3.581 -14.119 1.00 95.69 75 LEU A C 1
ATOM 576 O O . LEU A 1 75 ? 9.018 -3.224 -13.661 1.00 95.69 75 LEU A O 1
ATOM 580 N N . LEU A 1 76 ? 10.249 -4.753 -14.742 1.00 95.25 76 LEU A N 1
ATOM 581 C CA . LEU A 1 76 ? 9.155 -5.712 -14.903 1.00 95.25 76 LEU A CA 1
ATOM 582 C C . LEU A 1 76 ? 8.642 -6.225 -13.546 1.00 95.25 76 LEU A C 1
ATOM 584 O O . LEU A 1 76 ? 7.431 -6.327 -13.332 1.00 95.25 76 LEU A O 1
ATOM 588 N N . GLN A 1 77 ? 9.545 -6.515 -12.604 1.00 96.56 77 GLN A N 1
ATOM 589 C CA . GLN A 1 77 ? 9.182 -6.918 -11.243 1.00 96.56 77 GLN A CA 1
ATOM 590 C C . GLN A 1 77 ? 8.457 -5.803 -10.485 1.00 96.56 77 GLN A C 1
ATOM 592 O O . GLN A 1 77 ? 7.470 -6.090 -9.801 1.00 96.56 77 GLN A O 1
ATOM 597 N N . LEU A 1 78 ? 8.890 -4.545 -10.632 1.00 96.81 78 LEU A N 1
ATOM 598 C CA . LEU A 1 78 ? 8.184 -3.386 -10.082 1.00 96.81 78 LEU A CA 1
ATOM 599 C C . LEU A 1 78 ? 6.746 -3.336 -10.604 1.00 96.81 78 LEU A C 1
ATOM 601 O O . LEU A 1 78 ? 5.808 -3.374 -9.810 1.00 96.81 78 LEU A O 1
ATOM 605 N N . VAL A 1 79 ? 6.549 -3.352 -11.924 1.00 97.12 79 VAL A N 1
ATOM 606 C CA . VAL A 1 79 ? 5.211 -3.316 -12.547 1.00 97.12 79 VAL A CA 1
ATOM 607 C C . VAL A 1 79 ? 4.335 -4.495 -12.100 1.00 97.12 79 VAL A C 1
ATOM 609 O O . VAL A 1 79 ? 3.159 -4.315 -11.763 1.00 97.12 79 VAL A O 1
ATOM 612 N N . SER A 1 80 ? 4.900 -5.702 -12.018 1.00 95.44 80 SER A N 1
ATOM 613 C CA . SER A 1 80 ? 4.200 -6.892 -11.517 1.00 95.44 80 SER A CA 1
ATOM 614 C C . SER A 1 80 ? 3.732 -6.719 -10.065 1.00 95.44 80 SER A C 1
ATOM 616 O O . SER A 1 80 ? 2.554 -6.927 -9.752 1.00 95.44 80 SER A O 1
ATOM 618 N N . ARG A 1 81 ? 4.617 -6.240 -9.179 1.00 97.56 81 ARG A N 1
ATOM 619 C CA . ARG A 1 81 ? 4.268 -5.910 -7.788 1.00 97.56 81 ARG A CA 1
ATOM 620 C C . ARG A 1 81 ? 3.188 -4.838 -7.715 1.00 97.56 81 ARG A C 1
ATOM 622 O O . ARG A 1 81 ? 2.284 -4.954 -6.890 1.00 97.56 81 ARG A O 1
ATOM 629 N N . GLY A 1 82 ? 3.242 -3.830 -8.583 1.00 96.38 82 GLY A N 1
ATOM 630 C CA . GLY A 1 82 ? 2.241 -2.771 -8.613 1.00 96.38 82 GLY A CA 1
ATOM 631 C C . GLY A 1 82 ? 0.834 -3.295 -8.908 1.00 96.38 82 GLY A C 1
ATOM 632 O O . GLY A 1 82 ? -0.121 -2.971 -8.198 1.00 96.38 82 GLY A O 1
ATOM 633 N N . ASN A 1 83 ? 0.711 -4.193 -9.884 1.00 95.56 83 ASN A N 1
ATOM 634 C CA . ASN A 1 83 ? -0.550 -4.874 -10.177 1.00 95.56 83 ASN A CA 1
ATOM 635 C C . ASN A 1 83 ? -1.052 -5.715 -8.987 1.00 95.56 83 ASN A C 1
ATOM 637 O O . ASN A 1 83 ? -2.241 -5.677 -8.658 1.00 95.56 83 ASN A O 1
ATOM 641 N N . ALA A 1 84 ? -0.155 -6.433 -8.301 1.00 96.69 84 ALA A N 1
ATOM 642 C CA . ALA A 1 84 ? -0.507 -7.229 -7.125 1.00 96.69 84 ALA A CA 1
ATOM 643 C C . ALA A 1 84 ? -1.030 -6.368 -5.959 1.00 96.69 84 ALA A C 1
ATOM 645 O O . ALA A 1 84 ? -2.021 -6.734 -5.324 1.00 96.69 84 ALA A O 1
ATOM 646 N N . ILE A 1 85 ? -0.419 -5.204 -5.713 1.00 97.06 85 ILE A N 1
ATOM 647 C CA . ILE A 1 85 ? -0.860 -4.261 -4.673 1.00 97.06 85 ILE A CA 1
ATOM 648 C C . ILE A 1 85 ? -2.274 -3.758 -4.969 1.00 97.06 85 ILE A C 1
ATOM 650 O O . ILE A 1 85 ? -3.134 -3.795 -4.091 1.00 97.06 85 ILE A O 1
ATOM 654 N N . ILE A 1 86 ? -2.550 -3.334 -6.207 1.00 95.00 86 ILE A N 1
ATOM 655 C CA . ILE A 1 86 ? -3.888 -2.864 -6.599 1.00 95.00 86 ILE A CA 1
ATOM 656 C C . ILE A 1 86 ? -4.929 -3.970 -6.403 1.00 95.00 86 ILE A C 1
ATOM 658 O O . ILE A 1 86 ? -6.011 -3.710 -5.874 1.00 95.00 86 ILE A O 1
ATOM 662 N N . ALA A 1 87 ? -4.603 -5.206 -6.791 1.00 94.75 87 ALA A N 1
ATOM 663 C CA . ALA A 1 87 ? -5.490 -6.344 -6.592 1.00 94.75 87 ALA A CA 1
ATOM 664 C C . ALA A 1 87 ? -5.804 -6.574 -5.104 1.00 94.75 87 ALA A C 1
ATOM 666 O O . ALA A 1 87 ? -6.962 -6.811 -4.761 1.00 94.75 87 ALA A O 1
ATOM 667 N N . GLU A 1 88 ? -4.812 -6.467 -4.215 1.00 96.12 88 GLU A N 1
ATOM 668 C CA . GLU A 1 88 ? -5.043 -6.612 -2.775 1.00 96.12 88 GLU A CA 1
ATOM 669 C C . GLU A 1 88 ? -5.870 -5.456 -2.201 1.00 96.12 88 GLU A C 1
ATOM 671 O O . GLU A 1 88 ? -6.819 -5.704 -1.461 1.00 96.12 88 GLU A O 1
ATOM 676 N N . LEU A 1 89 ? -5.612 -4.206 -2.602 1.00 94.56 89 LEU A N 1
ATOM 677 C CA . LEU A 1 89 ? -6.426 -3.058 -2.181 1.00 94.56 89 LEU A CA 1
ATOM 678 C C . LEU A 1 89 ? -7.899 -3.218 -2.585 1.00 94.56 89 LEU A C 1
ATOM 680 O O . LEU A 1 89 ? -8.797 -2.933 -1.791 1.00 94.56 89 LEU A O 1
ATOM 684 N N . LEU A 1 90 ? -8.156 -3.703 -3.802 1.00 93.69 90 LEU A N 1
ATOM 685 C CA . LEU A 1 90 ? -9.512 -3.959 -4.290 1.00 93.69 90 LEU A CA 1
ATOM 686 C C . LEU A 1 90 ? -10.196 -5.124 -3.566 1.00 93.69 90 LEU A C 1
ATOM 688 O O . LEU A 1 90 ? -11.411 -5.086 -3.403 1.00 93.69 90 LEU A O 1
ATOM 692 N N . ARG A 1 91 ? -9.446 -6.132 -3.106 1.00 94.44 91 ARG A N 1
ATOM 693 C CA . ARG A 1 91 ? -9.984 -7.211 -2.258 1.00 94.44 91 ARG A CA 1
ATOM 694 C C . ARG A 1 91 ? -10.308 -6.710 -0.855 1.00 94.44 91 ARG A C 1
ATOM 696 O O . ARG A 1 91 ? -11.353 -7.052 -0.304 1.00 94.44 91 ARG A O 1
ATOM 703 N N . LEU A 1 92 ? -9.421 -5.907 -0.273 1.00 95.25 92 LEU A N 1
ATOM 704 C CA . LEU A 1 92 ? -9.558 -5.393 1.090 1.00 95.25 92 LEU A CA 1
ATOM 705 C C . LEU A 1 92 ? -10.728 -4.425 1.255 1.00 95.25 92 LEU A C 1
ATOM 707 O O . LEU A 1 92 ? -11.347 -4.413 2.317 1.00 95.25 92 LEU A O 1
ATOM 711 N N . LYS A 1 93 ? -11.099 -3.700 0.195 1.00 92.44 93 LYS A N 1
ATOM 712 C CA . LYS A 1 93 ? -12.321 -2.882 0.134 1.00 92.44 93 LYS A CA 1
ATOM 713 C C . LYS A 1 93 ? -13.545 -3.592 0.730 1.00 92.44 93 LYS A C 1
ATOM 715 O O . LYS A 1 93 ? -14.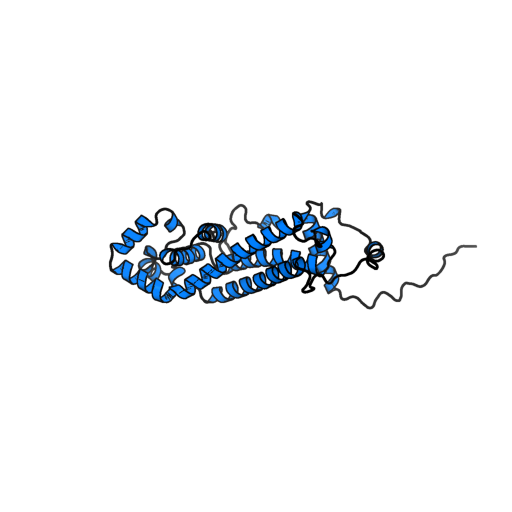308 -2.976 1.471 1.00 92.44 93 LYS A O 1
ATOM 720 N N . ASP A 1 94 ? -13.738 -4.869 0.401 1.00 93.31 94 ASP A N 1
ATOM 721 C CA . ASP A 1 94 ? -14.922 -5.635 0.810 1.00 93.31 94 ASP A CA 1
ATOM 722 C C . ASP A 1 94 ? -14.764 -6.289 2.201 1.00 93.31 94 ASP A C 1
ATOM 724 O O . ASP A 1 94 ? -15.700 -6.897 2.712 1.00 93.31 94 ASP A O 1
ATOM 728 N N . HIS A 1 95 ? -13.598 -6.138 2.840 1.00 94.25 95 HIS A N 1
ATOM 729 C CA . HIS A 1 95 ? -13.242 -6.745 4.131 1.00 94.25 95 HIS A CA 1
ATOM 730 C C . HIS A 1 95 ? -13.051 -5.712 5.252 1.00 94.25 95 HIS A C 1
ATOM 732 O O . HIS A 1 95 ? -12.498 -6.027 6.304 1.00 94.25 95 HIS A O 1
ATOM 738 N N . ILE A 1 96 ? -13.504 -4.474 5.048 1.00 94.06 96 ILE A N 1
ATOM 739 C CA . ILE A 1 96 ? -13.475 -3.423 6.071 1.00 94.06 96 ILE A CA 1
ATOM 740 C C . ILE A 1 96 ? -14.458 -3.791 7.194 1.00 94.06 96 ILE A C 1
ATOM 742 O O . ILE A 1 96 ? -15.669 -3.794 6.943 1.00 94.06 96 ILE A O 1
ATOM 746 N N . PRO A 1 97 ? -14.003 -4.017 8.441 1.00 93.94 97 PRO A N 1
ATOM 747 C CA . PRO A 1 97 ? -14.928 -4.319 9.522 1.00 93.94 97 PRO A CA 1
ATOM 748 C C . PRO A 1 97 ? -15.777 -3.096 9.877 1.00 93.94 97 PRO A C 1
ATOM 750 O O . PRO A 1 97 ? -15.268 -1.980 10.015 1.00 93.94 97 PRO A O 1
ATOM 753 N N . SER A 1 98 ? -17.085 -3.301 10.039 1.00 92.31 98 SER A N 1
ATOM 754 C CA . SER A 1 98 ? -18.053 -2.214 10.234 1.00 92.31 98 SER A CA 1
ATOM 755 C C . SER A 1 98 ? -17.777 -1.377 11.483 1.00 92.31 98 SER A C 1
ATOM 757 O O . SER A 1 98 ? -17.971 -0.163 11.445 1.00 92.31 98 SER A O 1
ATOM 759 N N . ILE A 1 99 ? -17.247 -1.986 12.550 1.00 94.56 99 ILE A N 1
ATOM 760 C CA . ILE A 1 99 ? -16.938 -1.290 13.808 1.00 94.56 99 ILE A CA 1
ATOM 761 C C . ILE A 1 99 ? -15.943 -0.136 13.620 1.00 94.56 99 ILE A C 1
ATOM 763 O O . ILE A 1 99 ? -16.046 0.873 14.307 1.00 94.56 99 ILE A O 1
ATOM 767 N N . PHE A 1 100 ? -15.031 -0.214 12.642 1.00 94.81 100 PHE A N 1
ATOM 768 C CA . PHE A 1 100 ? -14.050 0.849 12.382 1.00 94.81 100 PHE A CA 1
ATOM 769 C C . PHE A 1 100 ? -14.656 2.063 11.673 1.00 94.81 100 PHE A C 1
ATOM 771 O O . PHE A 1 100 ? -14.083 3.159 11.692 1.00 94.81 100 PHE A O 1
ATOM 778 N N . ARG A 1 101 ? -15.843 1.904 11.077 1.00 91.75 101 ARG A N 1
ATOM 779 C CA . ARG A 1 101 ? -16.576 3.011 10.459 1.00 91.75 101 ARG A CA 1
ATOM 780 C C . ARG A 1 101 ? -17.172 3.938 11.517 1.00 91.75 101 ARG A C 1
ATOM 782 O O . ARG A 1 101 ? -17.191 5.149 11.303 1.00 91.75 101 ARG A O 1
ATOM 789 N N . LEU A 1 102 ? -17.565 3.397 12.678 1.00 90.88 102 LEU A N 1
ATOM 790 C CA . LEU A 1 102 ? -18.230 4.128 13.768 1.00 90.88 102 LEU A CA 1
ATOM 791 C C . LEU A 1 102 ? -19.406 4.987 13.256 1.00 90.88 102 LEU A C 1
ATOM 793 O O . LEU A 1 102 ? -19.551 6.150 13.626 1.00 90.88 102 LEU A O 1
ATOM 797 N N . GLU A 1 103 ? -20.220 4.429 12.356 1.00 87.75 103 GLU A N 1
ATOM 798 C CA . GLU A 1 103 ? -21.338 5.146 11.718 1.00 87.75 103 GLU A CA 1
ATOM 799 C C . GLU A 1 103 ? -22.553 5.276 12.653 1.00 87.75 103 GLU A C 1
ATOM 801 O O . GLU A 1 103 ? -23.298 6.255 12.582 1.00 87.75 103 GLU A O 1
ATOM 806 N N . ASN A 1 104 ? -22.744 4.314 13.562 1.00 91.50 104 ASN A N 1
ATOM 807 C CA . ASN A 1 104 ? -23.908 4.250 14.439 1.00 91.50 104 ASN A CA 1
ATOM 808 C C . ASN A 1 104 ? -23.584 4.710 15.863 1.00 91.50 104 ASN A C 1
ATOM 810 O O . ASN A 1 104 ? -22.502 4.463 16.392 1.00 91.50 104 ASN A O 1
ATOM 814 N N . LYS A 1 105 ? -24.580 5.290 16.548 1.00 90.81 105 LYS A N 1
ATOM 815 C CA . LYS A 1 105 ? -24.444 5.728 17.951 1.00 90.81 105 LYS A CA 1
ATOM 816 C C . LYS A 1 105 ? -24.023 4.598 18.896 1.00 90.81 105 LYS A C 1
ATOM 818 O O . LYS A 1 105 ? -23.302 4.856 19.850 1.00 90.81 105 LYS A O 1
ATOM 823 N N . GLN A 1 106 ? -24.468 3.370 18.636 1.00 91.62 106 GLN A N 1
ATOM 824 C CA . GLN A 1 106 ? -24.109 2.202 19.445 1.00 91.62 106 GLN A CA 1
ATOM 825 C C . GLN A 1 106 ? -22.613 1.883 19.333 1.00 91.62 106 GLN A C 1
ATOM 827 O O . GLN A 1 106 ? -21.952 1.731 20.357 1.00 91.62 106 GLN A O 1
ATOM 832 N N . ASP A 1 107 ? -22.072 1.874 18.112 1.00 91.38 107 ASP A N 1
ATOM 833 C CA . ASP A 1 107 ? -20.652 1.602 17.871 1.00 91.38 107 ASP A CA 1
ATOM 834 C C . ASP A 1 107 ? -19.770 2.704 18.459 1.00 91.38 107 ASP A C 1
ATOM 836 O O . ASP A 1 107 ? -18.745 2.414 19.066 1.00 91.38 107 ASP A O 1
ATOM 840 N N . ILE A 1 108 ? -20.195 3.966 18.351 1.00 92.00 108 ILE A N 1
ATOM 841 C CA . ILE A 1 108 ? -19.483 5.102 18.952 1.00 92.00 108 ILE A CA 1
ATOM 842 C C . ILE A 1 108 ? -19.405 4.948 20.474 1.00 92.00 108 ILE A C 1
ATOM 844 O O . ILE A 1 108 ? -18.335 5.119 21.049 1.00 92.00 108 ILE A O 1
ATOM 848 N N . VAL A 1 109 ? -20.519 4.606 21.127 1.00 92.88 109 VAL A N 1
ATOM 849 C CA . VAL A 1 109 ? -20.561 4.442 22.588 1.00 92.88 109 VAL A CA 1
ATOM 850 C C . VAL A 1 109 ? -19.743 3.232 23.042 1.00 92.88 109 VAL A C 1
ATOM 852 O O . VAL A 1 109 ? -19.072 3.314 24.065 1.00 92.88 109 VAL A O 1
ATOM 855 N N . LYS A 1 110 ? -19.780 2.119 22.297 1.00 92.69 110 LYS A N 1
ATOM 856 C CA . LYS A 1 110 ? -19.084 0.883 22.679 1.00 92.69 110 LYS A CA 1
ATOM 857 C C . LYS A 1 110 ? -17.587 0.919 22.353 1.00 92.69 110 LYS A C 1
ATOM 859 O O . LYS A 1 110 ? -16.777 0.520 23.179 1.00 92.69 110 LYS A O 1
ATOM 864 N N . TYR A 1 111 ? -17.219 1.375 21.158 1.00 94.81 111 TYR A N 1
ATOM 865 C CA . TYR A 1 111 ? -15.866 1.230 20.612 1.00 94.81 111 TYR A CA 1
ATOM 866 C C . TYR A 1 111 ? -15.099 2.549 20.487 1.00 94.81 111 TYR A C 1
ATOM 868 O O . TYR A 1 111 ? -13.886 2.515 20.297 1.00 94.81 111 TYR A O 1
ATOM 876 N N . GLY A 1 112 ? -15.758 3.708 20.597 1.00 91.56 112 GLY A N 1
ATOM 877 C CA . GLY A 1 112 ? -15.147 5.016 20.325 1.00 91.56 112 GLY A CA 1
ATOM 878 C C . GLY A 1 112 ? -14.008 5.409 21.270 1.00 91.56 112 GLY A C 1
ATOM 879 O O . GLY A 1 112 ? -13.183 6.246 20.916 1.00 91.56 112 GLY A O 1
ATOM 880 N N . GLU A 1 113 ? -13.921 4.797 22.454 1.00 91.62 113 GLU A N 1
ATOM 881 C CA . GLU A 1 113 ? -12.778 4.993 23.354 1.00 91.62 113 GLU A CA 1
ATOM 882 C C . GLU A 1 113 ? -11.557 4.140 22.974 1.00 91.62 113 GLU A C 1
ATOM 884 O O . GLU A 1 113 ? -10.433 4.519 23.291 1.00 91.62 113 GLU A O 1
ATOM 889 N N . ILE A 1 114 ? -11.754 3.032 22.253 1.00 94.31 114 ILE A N 1
ATOM 890 C CA . ILE A 1 114 ? -10.690 2.096 21.852 1.00 94.31 114 ILE A CA 1
ATOM 891 C C . ILE A 1 114 ? -10.213 2.370 20.421 1.00 94.31 114 ILE A C 1
ATOM 893 O O . ILE A 1 114 ? -9.015 2.345 20.136 1.00 94.31 114 ILE A O 1
ATOM 897 N N . ILE A 1 115 ? -11.151 2.633 19.509 1.00 95.31 115 ILE A N 1
ATOM 898 C CA . ILE A 1 115 ? -10.878 2.913 18.100 1.00 95.31 115 ILE A CA 1
ATOM 899 C C . ILE A 1 115 ? -10.539 4.398 17.958 1.00 95.31 115 ILE A C 1
ATOM 901 O O . ILE A 1 115 ? -11.421 5.245 17.814 1.00 95.31 115 ILE A O 1
ATOM 905 N N . GLN A 1 116 ? -9.243 4.693 17.997 1.00 94.12 116 GLN A N 1
ATOM 906 C CA . GLN A 1 116 ? -8.687 6.037 17.845 1.00 94.12 116 GLN A CA 1
ATOM 907 C C . GLN A 1 116 ? -8.197 6.284 16.413 1.00 94.12 116 GLN A C 1
ATOM 909 O O . GLN A 1 116 ? -7.847 5.347 15.702 1.00 94.12 116 GLN A O 1
ATOM 914 N N . ASP A 1 117 ? -8.174 7.547 15.990 1.00 93.50 117 ASP A N 1
ATOM 915 C CA . ASP A 1 117 ? -7.493 7.992 14.770 1.00 93.50 117 ASP A CA 1
ATOM 916 C C . ASP A 1 117 ? -6.041 8.410 15.078 1.00 93.50 117 ASP A C 1
ATOM 918 O O . ASP A 1 117 ? -5.517 8.143 16.164 1.00 93.50 117 ASP A O 1
ATOM 922 N N . PHE A 1 118 ? -5.364 9.075 14.137 1.00 93.25 118 PHE A N 1
ATOM 923 C CA . PHE A 1 118 ? -3.963 9.478 14.300 1.00 93.25 118 PHE A CA 1
ATOM 924 C C . PHE A 1 118 ? -3.689 10.421 15.480 1.00 93.25 118 PHE A C 1
ATOM 926 O O . PHE A 1 118 ? -2.526 10.551 15.869 1.00 93.25 118 PHE A O 1
ATOM 933 N N . ASN A 1 119 ? -4.711 11.010 16.112 1.00 90.81 119 ASN A N 1
ATOM 934 C CA . ASN A 1 119 ? -4.526 11.751 17.361 1.00 90.81 119 ASN A CA 1
ATOM 935 C C . ASN A 1 119 ? -3.965 10.868 18.487 1.00 90.81 119 ASN A C 1
ATOM 937 O O . ASN A 1 119 ? -3.305 11.385 19.387 1.00 90.81 119 ASN A O 1
ATOM 941 N N . TYR A 1 120 ? -4.153 9.544 18.409 1.00 93.06 120 TYR A N 1
ATOM 942 C CA . TYR A 1 120 ? -3.536 8.575 19.315 1.00 93.06 120 TYR A CA 1
ATOM 943 C C . TYR A 1 120 ? -2.024 8.785 19.461 1.00 93.06 120 TYR A C 1
ATOM 945 O O . TYR A 1 120 ? -1.507 8.835 20.577 1.00 93.06 120 TYR A O 1
ATOM 953 N N . PHE A 1 121 ? -1.318 8.980 18.343 1.00 90.75 121 PHE A N 1
ATOM 954 C CA . PHE A 1 121 ? 0.143 9.087 18.332 1.00 90.75 121 PHE A CA 1
ATOM 955 C C . PHE A 1 121 ? 0.670 10.347 19.031 1.00 90.75 121 PHE A C 1
ATOM 957 O O . PHE A 1 121 ? 1.856 10.420 19.338 1.00 90.75 121 PHE A O 1
ATOM 964 N N . HIS A 1 122 ? -0.187 11.332 19.327 1.00 92.12 122 HIS A N 1
ATOM 965 C CA . HIS A 1 122 ? 0.213 12.499 20.110 1.00 92.12 122 HIS A CA 1
ATOM 966 C C . HIS A 1 122 ? 0.376 12.182 21.603 1.00 92.12 122 HIS A C 1
ATOM 968 O O . HIS A 1 122 ? 1.165 12.825 22.294 1.00 92.12 122 HIS A O 1
ATOM 974 N N . SER A 1 123 ? -0.393 11.232 22.138 1.00 92.12 123 SER A N 1
ATOM 975 C CA . SER A 1 123 ? -0.404 10.914 23.572 1.00 92.12 123 SER A CA 1
ATOM 976 C C . SER A 1 123 ? -0.800 9.452 23.827 1.00 92.12 123 SER A C 1
ATOM 978 O O . SER A 1 123 ? -1.805 9.204 24.504 1.00 92.12 123 SER A O 1
ATOM 980 N N . PRO A 1 124 ? -0.018 8.476 23.323 1.00 92.44 124 PRO A N 1
ATOM 981 C CA . PRO A 1 124 ? -0.360 7.057 23.427 1.00 92.44 124 PRO A CA 1
ATOM 982 C C . PRO A 1 124 ? -0.477 6.606 24.889 1.00 92.44 124 PRO A C 1
ATOM 984 O O . PRO A 1 124 ? -1.446 5.947 25.253 1.00 92.44 124 PRO A O 1
ATOM 987 N N . ASP A 1 125 ? 0.424 7.070 25.764 1.00 94.12 125 ASP A N 1
ATOM 988 C CA . ASP A 1 125 ? 0.428 6.721 27.192 1.00 94.12 125 ASP A CA 1
ATOM 989 C C . ASP A 1 125 ? -0.866 7.108 27.918 1.00 94.12 125 ASP A C 1
ATOM 991 O O . ASP A 1 125 ? -1.273 6.439 28.865 1.00 94.12 125 ASP A O 1
ATOM 995 N N . VAL A 1 126 ? -1.504 8.214 27.522 1.00 93.88 126 VAL A N 1
ATOM 996 C CA . VAL A 1 126 ? -2.752 8.679 28.148 1.00 93.88 126 VAL A CA 1
ATOM 997 C C . VAL A 1 126 ? -3.904 7.760 27.758 1.00 93.88 126 VAL A C 1
ATOM 999 O O . VAL A 1 126 ? -4.723 7.404 28.606 1.00 93.88 126 VAL A O 1
ATOM 1002 N N . VAL A 1 127 ? -3.948 7.366 26.484 1.00 92.69 127 VAL A N 1
ATOM 1003 C CA . VAL A 1 127 ? -4.972 6.465 25.956 1.00 92.69 127 VAL A CA 1
ATOM 1004 C C . VAL A 1 127 ? -4.815 5.074 26.563 1.00 92.69 127 VAL A C 1
ATOM 1006 O O . VAL A 1 127 ? -5.782 4.563 27.121 1.00 92.69 127 VAL A O 1
ATOM 1009 N N . GLU A 1 128 ? -3.613 4.493 26.546 1.00 94.69 128 GLU A N 1
ATOM 1010 C CA . GLU A 1 128 ? -3.402 3.147 27.095 1.00 94.69 128 GLU A CA 1
ATOM 1011 C C . GLU A 1 128 ? -3.657 3.105 28.608 1.00 94.69 128 GLU A C 1
ATOM 1013 O O . GLU A 1 128 ? -4.377 2.228 29.070 1.00 94.69 128 GLU A O 1
ATOM 1018 N N . LYS A 1 129 ? -3.225 4.115 29.383 1.00 95.31 129 LYS A N 1
ATOM 1019 C CA . LYS A 1 129 ? -3.566 4.193 30.820 1.00 95.31 129 LYS A CA 1
ATOM 1020 C C . LYS A 1 129 ? -5.070 4.227 31.068 1.00 95.31 129 LYS A C 1
ATOM 1022 O O . LYS A 1 129 ? -5.543 3.629 32.034 1.00 95.31 129 LYS A O 1
ATOM 1027 N N . LYS A 1 130 ? -5.827 4.947 30.233 1.00 94.69 130 LYS A N 1
ATOM 1028 C CA . LYS A 1 130 ? -7.289 4.990 30.339 1.00 94.69 130 LYS A CA 1
ATOM 1029 C C . LYS A 1 130 ? -7.879 3.602 30.086 1.00 94.69 130 LYS A C 1
ATOM 1031 O O . LYS A 1 130 ? -8.715 3.160 30.871 1.00 94.69 130 LYS A O 1
ATOM 1036 N N . ILE A 1 131 ? -7.419 2.920 29.041 1.00 94.44 131 ILE A N 1
ATOM 1037 C CA . ILE A 1 131 ? -7.870 1.572 28.685 1.00 94.44 131 ILE A CA 1
ATOM 1038 C C . ILE A 1 131 ? -7.540 0.593 29.812 1.00 94.44 131 ILE A C 1
ATOM 1040 O O . ILE A 1 131 ? -8.442 -0.077 30.299 1.00 94.44 131 ILE A O 1
ATOM 1044 N N . ASP A 1 132 ? -6.308 0.598 30.317 1.00 94.69 132 ASP A N 1
ATOM 1045 C CA . ASP A 1 132 ? -5.856 -0.292 31.390 1.00 94.69 132 ASP A CA 1
ATOM 1046 C C . ASP A 1 132 ? -6.603 -0.083 32.714 1.00 94.69 132 ASP A C 1
ATOM 1048 O O . ASP A 1 132 ? -6.771 -1.024 33.495 1.00 94.69 132 ASP A O 1
ATOM 1052 N N . SER A 1 133 ? -7.069 1.144 32.974 1.00 95.25 133 SER A N 1
ATOM 1053 C CA . SER A 1 133 ? -7.769 1.494 34.215 1.00 95.25 133 SER A CA 1
ATOM 1054 C C . SER A 1 133 ? -9.197 0.947 34.317 1.00 95.25 133 SER A C 1
ATOM 1056 O O . SER A 1 133 ? -9.743 0.897 35.420 1.00 95.25 133 SER A O 1
ATOM 1058 N N . ALA A 1 134 ? -9.805 0.538 33.199 1.00 95.06 134 ALA A N 1
ATOM 1059 C CA . ALA A 1 134 ? -11.198 0.113 33.140 1.00 95.06 134 ALA A CA 1
ATOM 1060 C C . ALA A 1 134 ? -11.322 -1.309 32.568 1.00 95.06 134 ALA A C 1
ATOM 1062 O O . ALA A 1 134 ? -10.946 -1.575 31.428 1.00 95.06 134 ALA A O 1
ATOM 1063 N N . GLU A 1 135 ? -11.885 -2.231 33.354 1.00 95.50 135 GLU A N 1
ATOM 1064 C CA . GLU A 1 135 ? -12.008 -3.652 32.990 1.00 95.50 135 GLU A CA 1
ATOM 1065 C C . GLU A 1 135 ? -12.782 -3.854 31.679 1.00 95.50 135 GLU A C 1
ATOM 1067 O O . GLU A 1 135 ? -12.311 -4.541 30.778 1.00 95.50 135 GLU A O 1
ATOM 1072 N N . ASN A 1 136 ? -13.892 -3.136 31.505 1.00 94.56 136 ASN A N 1
ATOM 1073 C CA . ASN A 1 136 ? -14.695 -3.180 30.284 1.00 94.56 136 ASN A CA 1
ATOM 1074 C C . ASN A 1 136 ? -13.931 -2.702 29.033 1.00 94.56 136 ASN A C 1
ATOM 1076 O O . ASN A 1 136 ? -14.166 -3.211 27.941 1.00 94.56 136 ASN A O 1
ATOM 1080 N N . LEU A 1 137 ? -13.035 -1.716 29.160 1.00 94.50 137 LEU A N 1
ATOM 1081 C CA . LEU A 1 137 ? -12.244 -1.216 28.029 1.00 94.50 137 LEU A CA 1
ATOM 1082 C C . LEU A 1 137 ? -11.148 -2.208 27.638 1.00 94.50 137 LEU A C 1
ATOM 1084 O O . LEU A 1 137 ? -10.893 -2.401 26.448 1.00 94.50 137 LEU A O 1
ATOM 1088 N N . ARG A 1 138 ? -10.535 -2.866 28.626 1.00 95.06 138 ARG A N 1
ATOM 1089 C CA . ARG A 1 138 ? -9.566 -3.942 28.393 1.00 95.06 138 ARG A CA 1
ATOM 1090 C C . ARG A 1 138 ? -10.193 -5.121 27.663 1.00 95.06 138 ARG A C 1
ATOM 1092 O O . ARG A 1 138 ? -9.637 -5.551 26.660 1.00 95.06 138 ARG A O 1
ATOM 1099 N N . GLU A 1 139 ? -11.358 -5.583 28.110 1.00 96.25 139 GLU A N 1
ATOM 1100 C CA . GLU A 1 139 ? -12.076 -6.688 27.462 1.00 96.25 139 GLU A CA 1
ATOM 1101 C C . GLU A 1 139 ? -12.385 -6.379 25.991 1.00 96.25 139 GLU A C 1
ATOM 1103 O O . GLU A 1 139 ? -12.112 -7.194 25.114 1.00 96.25 139 GLU A O 1
ATOM 1108 N N . ILE A 1 140 ? -12.876 -5.171 25.693 1.00 95.06 140 ILE A N 1
ATOM 1109 C CA . ILE A 1 140 ? -13.159 -4.747 24.311 1.00 95.06 140 ILE A CA 1
ATOM 1110 C C . ILE A 1 140 ? -11.867 -4.639 23.486 1.00 95.06 140 ILE A C 1
ATOM 1112 O O . ILE A 1 140 ? -11.847 -4.993 22.308 1.00 95.06 140 ILE A O 1
ATOM 1116 N N . SER A 1 141 ? -10.786 -4.137 24.084 1.00 94.94 141 SER A N 1
ATOM 1117 C CA . SER A 1 141 ? -9.467 -4.056 23.447 1.00 94.94 141 SER A CA 1
ATOM 1118 C C . SER A 1 141 ? -8.948 -5.451 23.068 1.00 94.94 141 SER A C 1
ATOM 1120 O O . SER A 1 141 ? -8.481 -5.648 21.947 1.00 94.94 141 SER A O 1
ATOM 1122 N N . GLU A 1 142 ? -9.073 -6.432 23.962 1.00 95.25 142 GLU A N 1
ATOM 1123 C CA . GLU A 1 142 ? -8.707 -7.827 23.694 1.00 95.25 142 GLU A CA 1
ATOM 1124 C C . GLU A 1 142 ? -9.615 -8.463 22.630 1.00 95.25 142 GLU A C 1
ATOM 1126 O O . GLU A 1 142 ? -9.100 -9.051 21.681 1.00 95.25 142 GLU A O 1
ATOM 1131 N N . GLU A 1 143 ? -10.936 -8.253 22.701 1.00 95.06 143 GLU A N 1
ATOM 1132 C CA . GLU A 1 143 ? -11.903 -8.720 21.691 1.00 95.06 143 GLU A CA 1
ATOM 1133 C C . GLU A 1 143 ? -11.535 -8.209 20.288 1.00 95.06 143 GLU A C 1
ATOM 1135 O O . GLU A 1 143 ? -11.535 -8.969 19.317 1.00 95.06 143 GLU A O 1
ATOM 1140 N N . ILE A 1 144 ? -11.178 -6.922 20.171 1.00 95.25 144 ILE A N 1
ATOM 1141 C CA . ILE A 1 144 ? -10.788 -6.327 18.889 1.00 95.25 144 ILE A CA 1
ATOM 1142 C C . ILE A 1 144 ? -9.501 -6.956 18.359 1.00 95.25 144 ILE A C 1
ATOM 1144 O O . ILE A 1 144 ? -9.431 -7.279 17.171 1.00 95.25 144 ILE A O 1
ATOM 1148 N N . ARG A 1 145 ? -8.487 -7.123 19.214 1.00 94.69 145 ARG A N 1
ATOM 1149 C CA . ARG A 1 145 ? -7.211 -7.730 18.824 1.00 94.69 145 ARG A CA 1
ATOM 1150 C C . ARG A 1 145 ? -7.416 -9.159 18.335 1.00 94.69 145 ARG A C 1
ATOM 1152 O O . ARG A 1 145 ? -6.924 -9.507 17.265 1.00 94.69 145 ARG A O 1
ATOM 1159 N N . ASP A 1 146 ? -8.144 -9.959 19.101 1.00 95.88 146 ASP A N 1
ATOM 1160 C CA . ASP A 1 146 ? -8.265 -11.391 18.856 1.00 95.88 146 ASP A CA 1
ATOM 1161 C C . ASP A 1 146 ? -9.150 -11.680 17.632 1.00 95.88 146 ASP A C 1
ATOM 1163 O O . ASP A 1 146 ? -8.872 -12.609 16.878 1.00 95.88 146 ASP A O 1
ATOM 1167 N N . TYR A 1 147 ? -10.179 -10.862 17.381 1.00 95.81 147 TYR A N 1
ATOM 1168 C CA . TYR A 1 147 ? -11.092 -11.071 16.253 1.00 95.81 147 TYR A CA 1
ATOM 1169 C C . TYR A 1 147 ? -10.660 -10.359 14.961 1.00 95.81 147 TYR A C 1
ATOM 1171 O O . TYR A 1 147 ? -10.873 -10.881 13.867 1.00 95.81 147 TYR A O 1
ATOM 1179 N N . TYR A 1 148 ? -10.059 -9.166 15.055 1.00 96.38 148 TYR A N 1
ATOM 1180 C CA . TYR A 1 148 ? -9.700 -8.356 13.883 1.00 96.38 148 TYR A CA 1
ATOM 1181 C C . TYR A 1 148 ? -8.192 -8.263 13.616 1.00 96.38 148 TYR A C 1
ATOM 1183 O O . TYR A 1 148 ? -7.803 -7.666 12.613 1.00 96.38 148 TYR A O 1
ATOM 1191 N N . GLY A 1 149 ? -7.331 -8.850 14.452 1.00 94.81 149 GLY A N 1
ATOM 1192 C CA . GLY A 1 149 ? -5.873 -8.756 14.313 1.00 94.81 149 GLY A CA 1
ATOM 1193 C C . GLY A 1 149 ? -5.361 -9.140 12.922 1.00 94.81 149 GLY A C 1
ATOM 1194 O O . GLY A 1 149 ? -4.615 -8.375 12.308 1.00 94.81 149 GLY A O 1
ATOM 1195 N N . ASP A 1 150 ? -5.837 -10.259 12.374 1.00 95.38 150 ASP A N 1
ATOM 1196 C CA . ASP A 1 150 ? -5.414 -10.748 11.055 1.00 95.38 150 ASP A CA 1
ATOM 1197 C C . ASP A 1 150 ? -5.828 -9.809 9.915 1.00 95.38 150 ASP A C 1
ATOM 1199 O O . ASP A 1 150 ? -5.045 -9.525 9.005 1.00 95.38 150 ASP A O 1
ATOM 1203 N N . VAL A 1 151 ? -7.060 -9.288 9.952 1.00 95.75 151 VAL A N 1
ATOM 1204 C CA . VAL A 1 151 ? -7.532 -8.359 8.917 1.00 95.75 151 VAL A CA 1
ATOM 1205 C C . VAL A 1 151 ? -6.816 -7.012 9.021 1.00 95.75 151 VAL A C 1
ATOM 1207 O O . VAL A 1 151 ? -6.412 -6.460 7.998 1.00 95.75 151 VAL A O 1
ATOM 1210 N N . LEU A 1 152 ? -6.573 -6.520 10.238 1.00 96.38 152 LEU A N 1
ATOM 1211 C CA . LEU A 1 152 ? -5.791 -5.309 10.489 1.00 96.38 152 LEU A CA 1
ATOM 1212 C C . LEU A 1 152 ? -4.356 -5.449 9.969 1.00 96.38 152 LEU A C 1
ATOM 1214 O O . LEU A 1 152 ? -3.853 -4.539 9.309 1.00 96.38 152 LEU A O 1
ATOM 1218 N N . HIS A 1 153 ? -3.729 -6.608 10.186 1.00 95.44 153 HIS A N 1
ATOM 1219 C CA . HIS A 1 153 ? -2.408 -6.909 9.642 1.00 95.44 153 HIS A CA 1
ATOM 1220 C C . HIS A 1 153 ? -2.396 -6.857 8.110 1.00 95.44 153 HIS A C 1
ATOM 1222 O O . HIS A 1 153 ? -1.527 -6.210 7.525 1.00 95.44 153 HIS A O 1
ATOM 1228 N N . ARG A 1 154 ? -3.393 -7.456 7.444 1.00 96.19 154 ARG A N 1
ATOM 1229 C CA . ARG A 1 154 ? -3.507 -7.398 5.976 1.00 96.19 154 ARG A CA 1
ATOM 1230 C C . ARG A 1 154 ? -3.657 -5.969 5.451 1.00 96.19 154 ARG A C 1
ATOM 1232 O O . ARG A 1 154 ? -2.999 -5.621 4.472 1.00 96.19 154 ARG A O 1
ATOM 1239 N N . PHE A 1 155 ? -4.465 -5.131 6.107 1.00 96.25 155 PHE A N 1
ATOM 1240 C CA . PHE A 1 155 ? -4.575 -3.709 5.759 1.00 96.25 155 PHE A CA 1
ATOM 1241 C C . PHE A 1 155 ? -3.238 -2.980 5.906 1.00 96.25 155 PHE A C 1
ATOM 1243 O O . PHE A 1 155 ? -2.829 -2.273 4.985 1.00 96.25 155 PHE A O 1
ATOM 1250 N N . TYR A 1 156 ? -2.538 -3.180 7.026 1.00 95.75 156 TYR A N 1
ATOM 1251 C CA . TYR A 1 156 ? -1.230 -2.567 7.246 1.00 95.75 156 TYR A CA 1
ATOM 1252 C C . TYR A 1 156 ? -0.222 -2.978 6.167 1.00 95.75 156 TYR A C 1
ATOM 1254 O O . TYR A 1 156 ? 0.399 -2.112 5.556 1.00 95.75 156 TYR A O 1
ATOM 1262 N N . VAL A 1 157 ? -0.102 -4.279 5.880 1.00 95.25 157 VAL A N 1
ATOM 1263 C CA . VAL A 1 157 ? 0.814 -4.802 4.853 1.00 95.25 157 VAL A CA 1
ATOM 1264 C C . VAL A 1 157 ? 0.490 -4.232 3.472 1.00 95.25 157 VAL A C 1
ATOM 1266 O O . VAL A 1 157 ? 1.409 -3.908 2.721 1.00 95.25 157 VAL A O 1
ATOM 1269 N N . ALA A 1 158 ? -0.789 -4.061 3.129 1.00 96.25 158 ALA A N 1
ATOM 1270 C CA . ALA A 1 158 ? -1.176 -3.446 1.863 1.00 96.25 158 ALA A CA 1
ATOM 1271 C C . ALA A 1 158 ? -0.735 -1.975 1.778 1.00 96.25 158 ALA A C 1
ATOM 1273 O O . ALA A 1 158 ? -0.171 -1.573 0.761 1.00 96.25 158 ALA A O 1
ATOM 1274 N N . TYR A 1 159 ? -0.928 -1.181 2.837 1.00 95.12 159 TYR A N 1
ATOM 1275 C CA . TYR A 1 159 ? -0.492 0.222 2.863 1.00 95.12 159 TYR A CA 1
ATOM 1276 C C . TYR A 1 159 ? 1.034 0.364 2.863 1.00 95.12 159 TYR A C 1
ATOM 1278 O O . TYR A 1 159 ? 1.578 1.171 2.110 1.00 95.12 159 TYR A O 1
ATOM 1286 N N . ASP A 1 160 ? 1.728 -0.463 3.642 1.00 94.69 160 ASP A N 1
ATOM 1287 C CA . ASP A 1 160 ? 3.189 -0.557 3.647 1.00 94.69 160 ASP A CA 1
ATOM 1288 C C . ASP A 1 160 ? 3.739 -0.960 2.270 1.00 94.69 160 ASP A C 1
ATOM 1290 O O . ASP A 1 160 ? 4.729 -0.405 1.800 1.00 94.69 160 ASP A O 1
ATOM 1294 N N . SER A 1 161 ? 3.048 -1.851 1.555 1.00 96.00 161 SER A N 1
ATOM 1295 C CA . SER A 1 161 ? 3.438 -2.246 0.198 1.00 96.00 161 SER A CA 1
ATOM 1296 C C . SER A 1 161 ? 3.341 -1.099 -0.812 1.00 96.00 161 SER A C 1
ATOM 1298 O O . SER A 1 161 ? 4.164 -1.047 -1.723 1.00 96.00 161 SER A O 1
ATOM 1300 N N . ILE A 1 162 ? 2.394 -0.161 -0.653 1.00 95.56 162 ILE A N 1
ATOM 1301 C CA . ILE A 1 162 ? 2.331 1.056 -1.485 1.00 95.56 162 ILE A CA 1
ATOM 1302 C C . ILE A 1 162 ? 3.551 1.942 -1.213 1.00 95.56 162 ILE A C 1
ATOM 1304 O O . ILE A 1 162 ? 4.178 2.415 -2.158 1.00 95.56 162 ILE A O 1
ATOM 1308 N N . TYR A 1 163 ? 3.898 2.157 0.063 1.00 93.25 163 TYR A N 1
ATOM 1309 C CA . TYR A 1 163 ? 5.081 2.940 0.426 1.00 93.25 163 TYR A CA 1
ATOM 1310 C C . TYR A 1 163 ? 6.355 2.308 -0.146 1.00 93.25 163 TYR A C 1
ATOM 1312 O O . TYR A 1 163 ? 7.110 2.968 -0.855 1.00 93.25 163 TYR A O 1
ATOM 1320 N N . LYS A 1 164 ? 6.540 1.001 0.060 1.00 95.38 164 LYS A N 1
ATOM 1321 C CA . LYS A 1 164 ? 7.664 0.250 -0.514 1.00 95.38 164 LYS A CA 1
ATOM 1322 C C . LYS A 1 164 ? 7.705 0.345 -2.033 1.00 95.38 164 LYS A C 1
ATOM 1324 O O . LYS A 1 164 ? 8.773 0.524 -2.590 1.00 95.38 164 LYS A O 1
ATOM 1329 N N . TYR A 1 165 ? 6.558 0.270 -2.709 1.00 96.69 165 TYR A N 1
ATOM 1330 C CA . TYR A 1 165 ? 6.503 0.408 -4.162 1.00 96.69 165 TYR A CA 1
ATOM 1331 C C . TYR A 1 165 ? 7.069 1.748 -4.643 1.00 96.69 165 TYR A C 1
ATOM 1333 O O . TYR A 1 165 ? 7.883 1.761 -5.563 1.00 96.69 165 TYR A O 1
ATOM 1341 N N . ILE A 1 166 ? 6.659 2.870 -4.039 1.00 94.25 166 ILE A N 1
ATOM 1342 C CA . ILE A 1 166 ? 7.159 4.185 -4.460 1.00 94.25 166 ILE A CA 1
ATOM 1343 C C . ILE A 1 166 ? 8.620 4.397 -4.058 1.00 94.25 166 ILE A C 1
ATOM 1345 O O . ILE A 1 166 ? 9.376 4.967 -4.839 1.00 94.25 166 ILE A O 1
ATOM 1349 N N . SER A 1 167 ? 9.037 3.903 -2.889 1.00 92.88 167 SER A N 1
ATOM 1350 C CA . SER A 1 167 ? 10.447 3.907 -2.490 1.00 92.88 167 SER A CA 1
ATOM 1351 C C . SER A 1 167 ? 11.306 3.133 -3.489 1.00 92.88 167 SER A C 1
ATOM 1353 O O . SER A 1 167 ? 12.263 3.693 -4.009 1.00 92.88 167 SER A O 1
ATOM 1355 N N . ASP A 1 168 ? 10.915 1.903 -3.832 1.00 96.00 168 ASP A N 1
ATOM 1356 C CA . ASP A 1 168 ? 11.654 1.054 -4.768 1.00 96.00 168 ASP A CA 1
ATOM 1357 C C . ASP A 1 168 ? 11.663 1.645 -6.188 1.00 96.00 168 ASP A C 1
ATOM 1359 O O . ASP A 1 168 ? 12.671 1.562 -6.884 1.00 96.00 168 ASP A O 1
ATOM 1363 N N . LEU A 1 169 ? 10.565 2.277 -6.626 1.00 94.06 169 LEU A N 1
ATOM 1364 C CA . LEU A 1 169 ? 10.511 2.964 -7.920 1.00 94.06 169 LEU A CA 1
ATOM 1365 C C . LEU A 1 169 ? 11.450 4.177 -7.960 1.00 94.06 169 LEU A C 1
ATOM 1367 O O . LEU A 1 169 ? 12.139 4.374 -8.959 1.00 94.06 169 LEU A O 1
ATOM 1371 N N . ASN A 1 170 ? 11.498 4.978 -6.893 1.00 91.94 170 ASN A N 1
ATOM 1372 C CA . ASN A 1 170 ? 12.426 6.106 -6.806 1.00 91.94 170 ASN A CA 1
ATOM 1373 C C . ASN A 1 170 ? 13.876 5.619 -6.811 1.00 91.94 170 ASN A C 1
ATOM 1375 O O . ASN A 1 170 ? 14.672 6.124 -7.596 1.00 91.94 170 ASN A O 1
ATOM 1379 N N . THR A 1 171 ? 14.193 4.592 -6.019 1.00 94.69 171 THR A N 1
ATOM 1380 C CA . THR A 1 171 ? 15.526 3.979 -6.004 1.00 94.69 171 THR A CA 1
ATOM 1381 C C . THR A 1 171 ? 15.905 3.423 -7.374 1.00 94.69 171 THR A C 1
ATOM 1383 O O . THR A 1 171 ? 17.009 3.675 -7.839 1.00 94.69 171 THR A O 1
ATOM 1386 N N . PHE A 1 172 ? 14.991 2.750 -8.077 1.00 94.75 172 PHE A N 1
ATOM 1387 C CA . PHE A 1 172 ? 15.246 2.279 -9.441 1.00 94.75 172 PHE A CA 1
ATOM 1388 C C . PHE A 1 172 ? 15.579 3.432 -10.402 1.00 94.75 172 PHE A C 1
ATOM 1390 O O . PHE A 1 172 ? 16.498 3.319 -11.212 1.00 94.75 172 PHE A O 1
ATOM 1397 N N . ILE A 1 173 ? 14.849 4.550 -10.318 1.00 91.38 173 ILE A N 1
ATOM 1398 C CA . ILE A 1 173 ? 15.112 5.735 -11.147 1.00 91.38 173 ILE A CA 1
ATOM 1399 C C . ILE A 1 173 ? 16.479 6.338 -10.804 1.00 91.38 173 ILE A C 1
ATOM 1401 O O . ILE A 1 173 ? 17.226 6.682 -11.716 1.00 91.38 173 ILE A O 1
ATOM 1405 N N . GLU A 1 174 ? 16.815 6.449 -9.519 1.00 91.69 174 GLU A N 1
ATOM 1406 C CA . GLU A 1 174 ? 18.118 6.937 -9.051 1.00 91.69 174 GLU A CA 1
ATOM 1407 C C . GLU A 1 174 ? 19.256 6.047 -9.567 1.00 91.69 174 GLU A C 1
ATOM 1409 O O . GLU A 1 174 ? 20.167 6.541 -10.223 1.00 91.69 174 GLU A O 1
ATOM 1414 N N . GLU A 1 175 ? 19.153 4.728 -9.400 1.00 91.62 175 GLU A N 1
ATOM 1415 C CA . GLU A 1 175 ? 20.120 3.754 -9.923 1.00 91.62 175 GLU A CA 1
ATOM 1416 C C . GLU A 1 175 ? 20.286 3.837 -11.448 1.00 91.62 175 GLU A C 1
ATOM 1418 O O . GLU A 1 175 ? 21.391 3.668 -11.972 1.00 91.62 175 GLU A O 1
ATOM 1423 N N . LEU A 1 176 ? 19.199 4.095 -12.180 1.00 90.94 176 LEU 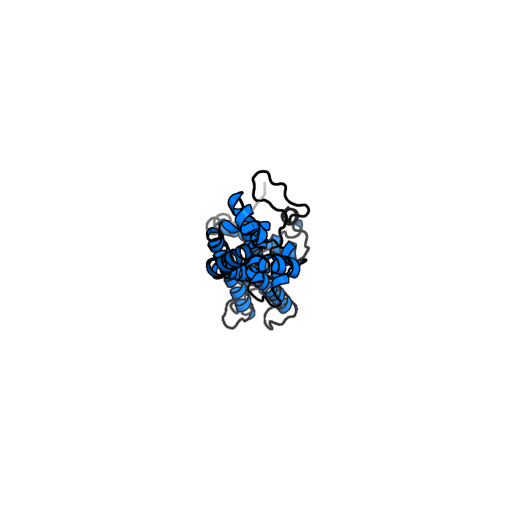A N 1
ATOM 1424 C CA . LEU A 1 176 ? 19.223 4.239 -13.635 1.00 90.94 176 LEU A CA 1
ATOM 1425 C C . LEU A 1 176 ? 19.876 5.554 -14.084 1.00 90.94 176 LEU A C 1
ATOM 1427 O O . LEU A 1 176 ? 20.523 5.593 -15.132 1.00 90.94 176 LEU A O 1
ATOM 1431 N N . VAL A 1 177 ? 19.724 6.623 -13.301 1.00 87.56 177 VAL A N 1
ATOM 1432 C CA . VAL A 1 177 ? 20.365 7.924 -13.545 1.00 87.56 177 VAL A CA 1
ATOM 1433 C C . VAL A 1 177 ? 21.848 7.888 -13.175 1.00 87.56 177 VAL A C 1
ATOM 1435 O O . VAL A 1 177 ? 22.672 8.398 -13.934 1.00 87.56 177 VAL A O 1
ATOM 1438 N N . ASP A 1 178 ? 22.193 7.238 -12.066 1.00 90.62 178 ASP A N 1
ATOM 1439 C CA . ASP A 1 178 ? 23.567 7.106 -11.570 1.00 90.62 178 ASP A CA 1
ATOM 1440 C C . ASP A 1 178 ? 24.403 6.106 -12.389 1.00 90.62 178 ASP A C 1
ATOM 1442 O O . ASP A 1 178 ? 25.622 6.018 -12.229 1.00 90.62 178 ASP A O 1
ATOM 1446 N N . GLY A 1 179 ? 23.765 5.369 -13.305 1.00 88.12 179 GLY A N 1
ATOM 1447 C CA . GLY A 1 179 ? 24.431 4.424 -14.197 1.00 88.12 179 GLY A CA 1
ATOM 1448 C C . GLY A 1 179 ? 24.790 3.095 -13.528 1.00 88.12 179 GLY A C 1
ATOM 1449 O O . GLY A 1 179 ? 25.700 2.408 -13.992 1.00 88.12 179 GLY A O 1
ATOM 1450 N N . THR A 1 180 ? 24.081 2.706 -12.461 1.00 88.50 180 THR A N 1
ATOM 1451 C CA . THR A 1 180 ? 24.243 1.400 -11.793 1.00 88.50 180 THR A CA 1
ATOM 1452 C C . THR A 1 180 ? 24.003 0.244 -12.772 1.00 88.50 180 THR A C 1
ATOM 1454 O O . THR A 1 180 ? 24.683 -0.784 -12.721 1.00 88.50 180 THR A O 1
ATOM 1457 N N . TYR A 1 181 ? 23.080 0.418 -13.720 1.00 87.44 181 TYR A N 1
ATOM 1458 C CA . TYR A 1 181 ? 22.852 -0.530 -14.807 1.00 87.44 181 TYR A CA 1
ATOM 1459 C C . TYR A 1 181 ? 23.851 -0.279 -15.949 1.00 87.44 181 TYR A C 1
ATOM 1461 O O . TYR A 1 181 ? 23.615 0.535 -16.829 1.00 87.44 181 TYR A O 1
ATOM 1469 N N . IL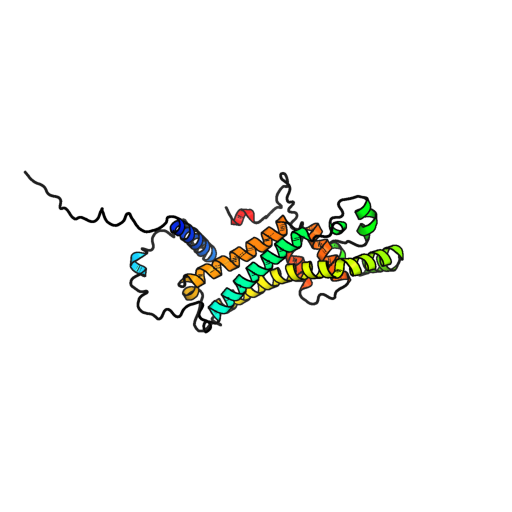E A 1 182 ? 24.967 -1.015 -15.976 1.00 79.12 182 ILE A N 1
ATOM 1470 C CA . ILE A 1 182 ? 26.091 -0.787 -16.917 1.00 79.12 182 ILE A CA 1
ATOM 1471 C C . ILE A 1 182 ? 25.652 -0.689 -18.394 1.00 79.12 182 ILE A C 1
ATOM 1473 O O . ILE A 1 182 ? 26.222 0.080 -19.164 1.00 79.12 182 ILE A O 1
ATOM 1477 N N . GLN A 1 183 ? 24.655 -1.478 -18.802 1.00 80.00 183 GLN A N 1
ATOM 1478 C CA . GLN A 1 183 ? 24.180 -1.546 -20.189 1.00 80.00 183 GLN A CA 1
ATOM 1479 C C . GLN A 1 183 ? 22.993 -0.618 -20.488 1.00 80.00 183 GLN A C 1
ATOM 1481 O O . GLN A 1 183 ? 22.618 -0.487 -21.650 1.00 80.00 183 GLN A O 1
ATOM 1486 N N . GLN A 1 184 ? 22.365 -0.023 -19.469 1.00 85.62 184 GLN A N 1
ATOM 1487 C CA . GLN A 1 184 ? 21.101 0.697 -19.615 1.00 85.62 184 GLN A CA 1
ATOM 1488 C C . GLN A 1 184 ? 21.138 2.035 -18.882 1.00 85.62 184 GLN A C 1
ATOM 1490 O O . GLN A 1 184 ? 21.526 2.125 -17.725 1.00 85.62 184 GLN A O 1
ATOM 1495 N N . ASN A 1 185 ? 20.676 3.082 -19.550 1.00 87.00 185 ASN A N 1
ATOM 1496 C CA . ASN A 1 185 ? 20.457 4.397 -18.970 1.00 87.00 185 ASN A CA 1
ATOM 1497 C C . ASN A 1 185 ? 19.064 4.901 -19.368 1.00 87.00 185 ASN A C 1
ATOM 1499 O O . ASN A 1 185 ? 18.326 4.235 -20.094 1.00 87.00 185 ASN A O 1
ATOM 1503 N N . MET A 1 186 ? 18.694 6.093 -18.907 1.00 85.38 186 MET A N 1
ATOM 1504 C CA . MET A 1 186 ? 17.387 6.673 -19.226 1.00 85.38 186 MET A CA 1
ATOM 1505 C C . MET A 1 186 ? 17.109 6.724 -20.734 1.00 85.38 186 MET A C 1
ATOM 1507 O O . MET A 1 186 ? 16.024 6.347 -21.168 1.00 85.38 186 MET A O 1
ATOM 1511 N N . ASP A 1 187 ? 18.077 7.153 -21.545 1.00 84.19 187 ASP A N 1
ATOM 1512 C CA . ASP A 1 187 ? 17.873 7.297 -22.985 1.00 84.19 187 ASP A CA 1
ATOM 1513 C C . ASP A 1 187 ? 17.698 5.929 -23.665 1.00 84.19 187 ASP A C 1
ATOM 1515 O O . ASP A 1 187 ? 16.801 5.778 -24.492 1.00 84.19 187 ASP A O 1
ATOM 1519 N N . THR A 1 188 ? 18.471 4.905 -23.283 1.00 87.69 188 THR A N 1
ATOM 1520 C CA . THR A 1 188 ? 18.328 3.553 -23.857 1.00 87.69 188 THR A CA 1
ATOM 1521 C C . THR A 1 188 ? 17.013 2.890 -23.455 1.00 87.69 188 THR A C 1
ATOM 1523 O O . THR A 1 188 ? 16.359 2.275 -24.297 1.00 87.69 188 THR A O 1
ATOM 1526 N N . VAL A 1 189 ? 16.564 3.079 -22.209 1.00 88.81 189 VAL A N 1
ATOM 1527 C CA . VAL A 1 189 ? 15.250 2.604 -21.748 1.00 88.81 189 VAL A CA 1
ATOM 1528 C C . VAL A 1 189 ? 14.123 3.269 -22.539 1.00 88.81 189 VAL A C 1
ATOM 1530 O O . VAL A 1 189 ? 13.156 2.602 -22.896 1.00 88.81 189 VAL A O 1
ATOM 1533 N N . PHE A 1 190 ? 14.242 4.561 -22.863 1.00 86.88 190 PHE A N 1
ATOM 1534 C CA . PHE A 1 190 ? 13.231 5.275 -23.648 1.00 86.88 190 PHE A CA 1
ATOM 1535 C C . PHE A 1 190 ? 13.265 4.983 -25.152 1.00 86.88 190 PHE A C 1
ATOM 1537 O O . PHE A 1 190 ? 12.268 5.232 -25.830 1.00 86.88 190 PHE A O 1
ATOM 1544 N N . LEU A 1 191 ? 14.378 4.466 -25.674 1.00 87.69 191 LEU A N 1
ATOM 1545 C CA . LEU A 1 191 ? 14.462 3.963 -27.047 1.00 87.69 191 LEU A CA 1
ATOM 1546 C C . LEU A 1 191 ? 13.832 2.570 -27.192 1.00 87.69 191 LEU A C 1
ATOM 1548 O O . LEU A 1 191 ? 13.385 2.224 -28.283 1.00 87.69 191 LEU A O 1
ATOM 1552 N N . SER A 1 192 ? 13.755 1.798 -26.105 1.00 86.81 192 SER A N 1
ATOM 1553 C CA . SER A 1 192 ? 13.047 0.515 -26.058 1.00 86.81 192 SER A CA 1
ATOM 1554 C C . SER A 1 192 ? 11.534 0.716 -25.928 1.00 86.81 192 SER A C 1
ATOM 1556 O O . SER A 1 192 ? 11.075 1.407 -25.016 1.00 86.81 192 SER A O 1
ATOM 1558 N N . GLU A 1 193 ? 10.744 0.071 -26.797 1.00 88.56 193 GLU A N 1
ATOM 1559 C CA . GLU A 1 193 ? 9.274 0.098 -26.710 1.00 88.56 193 GLU A CA 1
ATOM 1560 C C . GLU A 1 193 ? 8.770 -0.482 -25.378 1.00 88.56 193 GLU A C 1
ATOM 1562 O O . GLU A 1 193 ? 7.907 0.115 -24.726 1.00 88.56 193 GLU A O 1
ATOM 1567 N N . ASP A 1 194 ? 9.348 -1.602 -24.935 1.00 90.12 194 ASP A N 1
ATOM 1568 C CA . ASP A 1 194 ? 9.013 -2.228 -23.653 1.00 90.12 194 ASP A CA 1
ATOM 1569 C C . ASP A 1 194 ? 9.484 -1.376 -22.470 1.00 90.12 194 ASP A C 1
ATOM 1571 O O . ASP A 1 194 ? 8.759 -1.219 -21.485 1.00 90.12 194 ASP A O 1
ATOM 1575 N N . GLY A 1 195 ? 10.668 -0.766 -22.585 1.00 91.50 195 GLY A N 1
ATOM 1576 C CA . GLY A 1 195 ? 11.232 0.106 -21.557 1.00 91.50 195 GLY A CA 1
ATOM 1577 C C . GLY A 1 195 ? 10.358 1.331 -21.295 1.00 91.50 195 GLY A C 1
ATOM 1578 O O . GLY A 1 195 ? 9.916 1.550 -20.163 1.00 91.50 195 GLY A O 1
ATOM 1579 N N . VAL A 1 196 ? 10.022 2.100 -22.339 1.00 89.88 196 VAL A N 1
ATOM 1580 C CA . VAL A 1 196 ? 9.137 3.267 -22.192 1.00 89.88 196 VAL A CA 1
ATOM 1581 C C . VAL A 1 196 ? 7.739 2.866 -21.724 1.00 89.88 196 VAL A C 1
ATOM 1583 O O . VAL A 1 196 ? 7.146 3.582 -20.909 1.00 89.88 196 VAL A O 1
ATOM 1586 N N . GLN A 1 197 ? 7.210 1.728 -22.189 1.00 92.62 197 GLN A N 1
ATOM 1587 C CA . GLN A 1 197 ? 5.908 1.237 -21.748 1.00 92.62 197 GLN A CA 1
ATOM 1588 C C . GLN A 1 197 ? 5.916 0.946 -20.246 1.00 92.62 197 GLN A C 1
ATOM 1590 O O . GLN A 1 197 ? 5.061 1.478 -19.536 1.00 92.62 197 GLN A O 1
ATOM 1595 N N . LEU A 1 198 ? 6.870 0.150 -19.756 1.00 93.88 198 LEU A N 1
ATOM 1596 C CA . LEU A 1 198 ? 6.931 -0.239 -18.348 1.00 93.88 198 LEU A CA 1
ATOM 1597 C C . LEU A 1 198 ? 7.245 0.949 -17.427 1.00 93.88 198 LEU A C 1
ATOM 1599 O O . LEU A 1 198 ? 6.675 1.036 -16.341 1.00 93.88 198 LEU A O 1
ATOM 1603 N N . MET A 1 199 ? 8.069 1.908 -17.867 1.00 92.25 199 MET A N 1
ATOM 1604 C CA . MET A 1 199 ? 8.317 3.157 -17.130 1.00 92.25 199 MET A CA 1
ATOM 1605 C C . MET A 1 199 ? 7.047 4.000 -16.974 1.00 92.25 199 MET A C 1
ATOM 1607 O O . MET A 1 199 ? 6.775 4.557 -15.912 1.00 92.25 199 MET A O 1
ATOM 1611 N N . CYS A 1 200 ? 6.244 4.103 -18.034 1.00 91.38 200 CYS A N 1
ATOM 1612 C CA . CYS A 1 200 ? 4.970 4.814 -17.963 1.00 91.38 200 CYS A CA 1
ATOM 1613 C C . CYS A 1 200 ? 3.950 4.049 -17.109 1.00 91.38 200 CYS A C 1
ATOM 1615 O O . CYS A 1 200 ? 3.187 4.656 -16.354 1.00 91.38 200 CYS A O 1
ATOM 1617 N N . GLU A 1 201 ? 3.925 2.722 -17.234 1.00 93.38 201 GLU A N 1
ATOM 1618 C CA . GLU A 1 201 ? 3.031 1.853 -16.479 1.00 93.38 201 GLU A CA 1
ATOM 1619 C C . GLU A 1 201 ? 3.331 1.904 -14.979 1.00 93.38 201 GLU A C 1
ATOM 1621 O O . GLU A 1 201 ? 2.398 2.019 -14.188 1.00 93.38 201 GLU A O 1
ATOM 1626 N N . SER A 1 202 ? 4.600 1.919 -14.569 1.00 93.56 202 SER A N 1
ATOM 1627 C CA . SER A 1 202 ? 4.971 1.965 -13.153 1.00 93.56 202 SER A CA 1
ATOM 1628 C C . SER A 1 202 ? 4.467 3.239 -12.456 1.00 93.56 202 SER A C 1
ATOM 1630 O O . SER A 1 202 ? 3.883 3.168 -11.368 1.00 93.56 202 SER A O 1
ATOM 1632 N N . ALA A 1 203 ? 4.596 4.399 -13.108 1.00 90.94 203 ALA A N 1
ATOM 1633 C CA . ALA A 1 203 ? 4.051 5.663 -12.616 1.00 90.94 203 ALA A CA 1
ATOM 1634 C C . ALA A 1 203 ? 2.511 5.666 -12.611 1.00 90.94 203 ALA A C 1
ATOM 1636 O O . ALA A 1 203 ? 1.882 6.131 -11.656 1.00 90.94 203 ALA A O 1
ATOM 1637 N N . TYR A 1 204 ? 1.890 5.113 -13.658 1.00 92.75 204 TYR A N 1
ATOM 1638 C CA . TYR A 1 204 ? 0.437 4.981 -13.744 1.00 92.75 204 TYR A CA 1
ATOM 1639 C C . TYR A 1 204 ? -0.126 4.109 -12.613 1.00 92.75 204 TYR A C 1
ATOM 1641 O O . TYR A 1 204 ? -1.082 4.515 -11.951 1.00 92.75 204 TYR A O 1
ATOM 1649 N N . LEU A 1 205 ? 0.485 2.950 -12.352 1.00 93.94 205 LEU A N 1
ATOM 1650 C CA . LEU A 1 205 ? 0.075 2.025 -11.296 1.00 93.94 205 LEU A CA 1
ATOM 1651 C C . LEU A 1 205 ? 0.128 2.689 -9.919 1.00 93.94 205 LEU A C 1
ATOM 1653 O O . LEU A 1 205 ? -0.826 2.549 -9.157 1.00 93.94 205 LEU A O 1
ATOM 1657 N N . TYR A 1 206 ? 1.170 3.473 -9.620 1.00 94.56 206 TYR A N 1
ATOM 1658 C CA . TYR A 1 206 ? 1.221 4.239 -8.371 1.00 94.56 206 TYR A CA 1
ATOM 1659 C C . TYR A 1 206 ? 0.037 5.205 -8.244 1.00 94.56 206 TYR A C 1
ATOM 1661 O O . TYR A 1 206 ? -0.650 5.227 -7.223 1.00 94.56 206 TYR A O 1
ATOM 1669 N N . GLY A 1 207 ? -0.264 5.952 -9.311 1.00 89.25 207 GLY A N 1
ATOM 1670 C CA . GLY A 1 207 ? -1.432 6.831 -9.349 1.00 89.25 207 GLY A CA 1
ATOM 1671 C C . GLY A 1 207 ? -2.744 6.077 -9.102 1.00 89.25 207 GLY A C 1
ATOM 1672 O O . GLY A 1 207 ? -3.593 6.545 -8.342 1.00 89.25 207 GLY A O 1
ATOM 1673 N N . VAL A 1 208 ? -2.899 4.885 -9.684 1.00 91.56 208 VAL A N 1
ATOM 1674 C CA . VAL A 1 208 ? -4.070 4.027 -9.451 1.00 91.56 208 VAL A CA 1
ATOM 1675 C C . VAL A 1 208 ? -4.132 3.545 -8.002 1.00 91.56 208 VAL A C 1
ATOM 1677 O O . VAL A 1 208 ? -5.213 3.597 -7.422 1.00 91.56 208 VAL A O 1
ATOM 1680 N N . MET A 1 209 ? -3.019 3.138 -7.382 1.00 91.75 209 MET A N 1
ATOM 1681 C CA . MET A 1 209 ? -2.997 2.749 -5.962 1.00 91.75 209 MET A CA 1
ATOM 1682 C C . MET A 1 209 ? -3.521 3.872 -5.066 1.00 91.75 209 MET A C 1
ATOM 1684 O O . MET A 1 209 ? -4.401 3.634 -4.238 1.00 91.75 209 MET A O 1
ATOM 1688 N N . LEU A 1 210 ? -3.030 5.100 -5.266 1.00 89.31 210 LEU A N 1
ATOM 1689 C CA . LEU A 1 210 ? -3.465 6.269 -4.497 1.00 89.31 210 LEU A CA 1
ATOM 1690 C C . LEU A 1 210 ? -4.952 6.579 -4.723 1.00 89.31 210 LEU A C 1
ATOM 1692 O O . LEU A 1 210 ? -5.679 6.869 -3.775 1.00 89.31 210 LEU A O 1
ATOM 1696 N N . LEU A 1 211 ? -5.432 6.475 -5.965 1.00 88.00 211 LEU A N 1
ATOM 1697 C CA . LEU A 1 211 ? -6.846 6.684 -6.283 1.00 88.00 211 LEU A CA 1
ATOM 1698 C C . LEU A 1 211 ? -7.749 5.615 -5.660 1.00 88.00 211 LEU A C 1
ATOM 1700 O O . LEU A 1 211 ? -8.783 5.948 -5.089 1.00 88.00 211 LEU A O 1
ATOM 1704 N N . VAL A 1 212 ? -7.372 4.339 -5.748 1.00 89.75 212 VAL A N 1
ATOM 1705 C CA . VAL A 1 212 ? -8.111 3.220 -5.140 1.00 89.75 212 VAL A CA 1
ATOM 1706 C C . VAL A 1 212 ? -8.193 3.403 -3.627 1.00 89.75 212 VAL A C 1
ATOM 1708 O O . VAL A 1 212 ? -9.258 3.197 -3.039 1.00 89.75 212 VAL A O 1
ATOM 1711 N N . LEU A 1 213 ? -7.095 3.842 -3.009 1.00 87.62 213 LEU A N 1
ATOM 1712 C CA . LEU A 1 213 ? -7.034 4.150 -1.588 1.00 87.62 213 LEU A CA 1
ATOM 1713 C C . LEU A 1 213 ? -8.049 5.241 -1.208 1.00 87.62 213 LEU A C 1
ATOM 1715 O O . LEU A 1 213 ? -8.861 5.022 -0.317 1.00 87.62 213 LEU A O 1
ATOM 1719 N N . GLU A 1 214 ? -8.073 6.368 -1.923 1.00 84.00 214 GLU A N 1
ATOM 1720 C CA . GLU A 1 214 ? -9.025 7.465 -1.677 1.00 84.00 214 GLU A CA 1
ATOM 1721 C C . GLU A 1 214 ? -10.490 7.089 -1.970 1.00 84.00 214 GLU A C 1
ATOM 1723 O O . GLU A 1 214 ? -11.405 7.566 -1.297 1.00 84.00 214 GLU A O 1
ATOM 1728 N N . LEU A 1 215 ? -10.739 6.235 -2.968 1.00 86.12 215 LEU A N 1
ATOM 1729 C CA . LEU A 1 215 ? -12.097 5.859 -3.373 1.00 86.12 215 LEU A CA 1
ATOM 1730 C C . LEU A 1 215 ? -12.770 4.893 -2.396 1.00 86.12 215 LEU A C 1
ATOM 1732 O O . LEU A 1 215 ? -13.978 5.016 -2.167 1.00 86.12 215 LEU A O 1
ATOM 1736 N N . TYR A 1 216 ? -12.015 3.932 -1.859 1.00 89.00 216 TYR A N 1
ATOM 1737 C CA . TYR A 1 216 ? -12.562 2.814 -1.083 1.00 89.00 216 TYR A CA 1
ATOM 1738 C C . TYR A 1 216 ? -12.176 2.817 0.394 1.00 89.00 216 TYR A C 1
ATOM 1740 O O . TYR A 1 216 ? -12.896 2.229 1.201 1.00 89.00 216 TYR A O 1
ATOM 1748 N N . HIS A 1 217 ? -11.102 3.510 0.769 1.00 86.69 217 HIS A N 1
ATOM 1749 C CA . HIS A 1 217 ? -10.640 3.603 2.148 1.00 86.69 217 HIS A CA 1
ATOM 1750 C C . HIS A 1 217 ? -10.644 5.077 2.596 1.00 86.69 217 HIS A C 1
ATOM 1752 O O . HIS A 1 217 ? -9.629 5.763 2.494 1.00 86.69 217 HIS A O 1
ATOM 1758 N N . PRO A 1 218 ? -11.776 5.611 3.098 1.00 86.06 218 PRO A N 1
ATOM 1759 C CA . PRO A 1 218 ? -11.850 6.985 3.598 1.00 86.06 218 PRO A CA 1
ATOM 1760 C C . PRO A 1 218 ? -10.729 7.329 4.589 1.00 86.06 218 PRO A C 1
ATOM 1762 O O . PRO A 1 218 ? -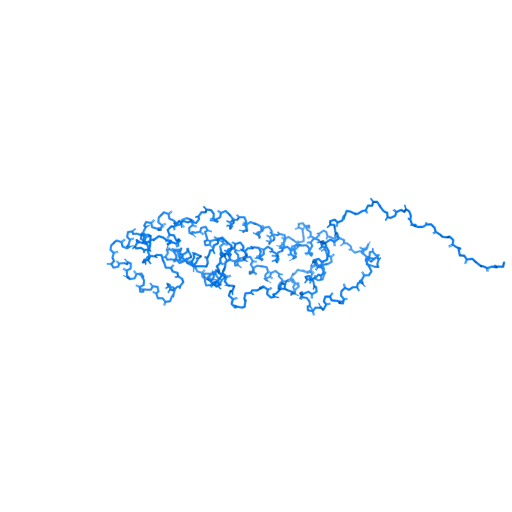10.285 6.468 5.346 1.00 86.06 218 PRO A O 1
ATOM 1765 N N . GLY A 1 219 ? -10.283 8.590 4.608 1.00 86.25 219 GLY A N 1
ATOM 1766 C CA . GLY A 1 219 ? -9.147 9.042 5.429 1.00 86.25 219 GLY A CA 1
ATOM 1767 C C . GLY A 1 219 ? -9.243 8.620 6.898 1.00 86.25 219 GLY A C 1
ATOM 1768 O O . GLY A 1 219 ? -8.400 7.873 7.379 1.00 86.25 219 GLY A O 1
ATOM 1769 N N . THR A 1 220 ? -10.327 8.993 7.582 1.00 88.75 220 THR A N 1
ATOM 1770 C CA . THR A 1 220 ? -10.546 8.641 8.998 1.00 88.75 220 THR A CA 1
ATOM 1771 C C . THR A 1 220 ? -10.604 7.134 9.246 1.00 88.75 220 THR A C 1
ATOM 1773 O O . THR A 1 220 ? -10.179 6.664 10.297 1.00 88.75 220 THR A O 1
ATOM 1776 N N . LEU A 1 221 ? -11.108 6.357 8.285 1.00 92.38 221 LEU A N 1
ATOM 1777 C CA . LEU A 1 221 ? -11.126 4.902 8.384 1.00 92.38 221 LEU A CA 1
ATOM 1778 C C . LEU A 1 221 ? -9.705 4.327 8.314 1.00 92.38 221 LEU A C 1
ATOM 1780 O O . LEU A 1 221 ? -9.359 3.487 9.139 1.00 92.38 221 LEU A O 1
ATOM 1784 N N . ARG A 1 222 ? -8.881 4.776 7.356 1.00 92.38 222 ARG A N 1
ATOM 1785 C CA . ARG A 1 222 ? -7.482 4.327 7.218 1.00 92.38 222 ARG A CA 1
ATOM 1786 C C . ARG A 1 222 ? -6.690 4.578 8.492 1.00 92.38 222 ARG A C 1
ATOM 1788 O O . ARG A 1 222 ? -5.999 3.679 8.963 1.00 92.38 222 ARG A O 1
ATOM 1795 N N . GLU A 1 223 ? -6.846 5.770 9.061 1.00 93.88 223 GLU A N 1
ATOM 1796 C CA . GLU A 1 223 ? -6.175 6.165 10.299 1.00 93.88 223 GLU A CA 1
ATOM 1797 C C . GLU A 1 223 ? -6.545 5.235 11.457 1.00 93.88 223 GLU A C 1
ATOM 1799 O O . GLU A 1 223 ? -5.662 4.700 12.125 1.00 93.88 223 GLU A O 1
ATOM 1804 N N . ARG A 1 224 ? -7.844 4.957 11.628 1.00 95.44 224 ARG A N 1
ATOM 1805 C CA . ARG A 1 224 ? -8.341 4.040 12.663 1.00 95.44 224 ARG A CA 1
ATOM 1806 C C . ARG A 1 224 ? -7.830 2.615 12.506 1.00 95.44 224 ARG A C 1
ATOM 1808 O O . ARG A 1 224 ? -7.468 1.990 13.499 1.00 95.44 224 ARG A O 1
ATOM 1815 N N . LEU A 1 225 ? -7.794 2.097 11.278 1.00 95.44 225 LEU A N 1
ATOM 1816 C CA . LEU A 1 225 ? -7.275 0.753 11.001 1.00 95.44 225 LEU A CA 1
ATOM 1817 C C . LEU A 1 225 ? -5.787 0.648 11.367 1.00 95.44 225 LEU A C 1
ATOM 1819 O O . LEU A 1 225 ? -5.371 -0.327 11.988 1.00 95.44 225 LEU A O 1
ATOM 1823 N N . ILE A 1 226 ? -4.991 1.662 11.025 1.00 94.88 226 ILE A N 1
ATOM 1824 C CA . ILE A 1 226 ? -3.553 1.670 11.322 1.00 94.88 226 ILE A CA 1
ATOM 1825 C C . ILE A 1 226 ? -3.298 1.786 12.816 1.00 94.88 226 ILE A C 1
ATOM 1827 O O . ILE A 1 226 ? -2.483 1.035 13.341 1.00 94.88 226 ILE A O 1
ATOM 1831 N N . VAL A 1 227 ? -4.009 2.676 13.507 1.00 94.94 227 VAL A N 1
ATOM 1832 C CA . VAL A 1 227 ? -3.855 2.849 14.956 1.00 94.94 227 VAL A CA 1
ATOM 1833 C C . VAL A 1 227 ? -4.248 1.579 15.695 1.00 94.94 227 VAL A C 1
ATOM 1835 O O . VAL A 1 227 ? -3.519 1.120 16.571 1.00 94.94 227 VAL A O 1
ATOM 1838 N N . ALA A 1 228 ? -5.360 0.953 15.306 1.00 95.00 228 ALA A N 1
ATOM 1839 C CA . ALA A 1 228 ? -5.769 -0.319 15.885 1.00 95.00 228 ALA A CA 1
ATOM 1840 C C . ALA A 1 228 ? -4.711 -1.413 15.684 1.00 95.00 228 ALA A C 1
ATOM 1842 O O . ALA A 1 228 ? -4.457 -2.182 16.605 1.00 95.00 228 ALA A O 1
ATOM 1843 N N . TYR A 1 229 ? -4.053 -1.459 14.524 1.00 94.81 229 TYR A N 1
ATOM 1844 C CA . TYR A 1 229 ? -2.949 -2.386 14.288 1.00 94.81 229 TYR A CA 1
ATOM 1845 C C . TYR A 1 229 ? -1.699 -2.055 15.125 1.00 94.81 229 TYR A C 1
ATOM 1847 O O . TYR A 1 229 ? -1.130 -2.953 15.754 1.00 94.81 229 TYR A O 1
ATOM 1855 N N . SER A 1 230 ? -1.282 -0.784 15.162 1.00 92.19 230 SER A N 1
ATOM 1856 C CA . SER A 1 230 ? -0.053 -0.337 15.836 1.00 92.19 230 SER A CA 1
ATOM 1857 C C . SER A 1 230 ? -0.119 -0.448 17.356 1.00 92.19 230 SER A C 1
ATOM 1859 O O . SER A 1 230 ? 0.913 -0.582 18.002 1.00 92.19 230 SER A O 1
ATOM 1861 N N . ARG A 1 231 ? -1.320 -0.408 17.945 1.00 92.12 231 ARG A N 1
ATOM 1862 C CA . ARG A 1 231 ? -1.508 -0.591 19.393 1.00 92.12 231 ARG A CA 1
ATOM 1863 C C . ARG A 1 231 ? -1.060 -1.971 19.882 1.00 92.12 231 ARG A C 1
ATOM 1865 O O . ARG A 1 231 ? -0.591 -2.089 21.007 1.00 92.12 231 ARG A O 1
ATOM 1872 N N . TYR A 1 232 ? -1.174 -3.006 19.045 1.00 87.00 232 TYR A N 1
ATOM 1873 C CA . TYR A 1 232 ? -0.832 -4.385 19.425 1.00 87.00 232 TYR A CA 1
ATOM 1874 C C . TYR A 1 232 ? 0.463 -4.898 18.798 1.00 87.00 232 TYR A C 1
ATOM 1876 O O . TYR A 1 232 ? 1.003 -5.905 19.252 1.00 87.00 232 TYR A O 1
ATOM 1884 N N . ASN A 1 233 ? 0.960 -4.234 17.756 1.00 84.31 233 ASN A N 1
ATOM 1885 C CA . ASN A 1 233 ? 2.124 -4.678 17.004 1.00 84.31 233 ASN A CA 1
ATOM 1886 C C . ASN A 1 233 ? 3.198 -3.599 17.014 1.00 84.31 233 ASN A C 1
ATOM 1888 O O . ASN A 1 233 ? 2.942 -2.446 16.678 1.00 84.31 233 ASN A O 1
ATOM 1892 N N . ILE A 1 234 ? 4.431 -3.993 17.329 1.00 72.62 234 ILE A N 1
ATOM 1893 C CA . ILE A 1 234 ? 5.578 -3.094 17.226 1.00 72.62 234 ILE A CA 1
ATOM 1894 C C . ILE A 1 234 ? 5.922 -2.936 15.744 1.00 72.62 234 ILE A C 1
ATOM 1896 O O . ILE A 1 234 ? 6.550 -3.798 15.131 1.00 72.62 234 ILE A O 1
ATOM 1900 N N . THR A 1 235 ? 5.513 -1.822 15.156 1.00 65.94 235 THR A N 1
ATOM 1901 C CA . THR A 1 235 ? 5.862 -1.455 13.782 1.00 65.94 235 THR A CA 1
ATOM 1902 C C . THR A 1 235 ? 7.130 -0.609 13.789 1.00 65.94 235 THR A C 1
ATOM 1904 O O . THR A 1 235 ? 7.084 0.597 14.030 1.00 65.94 235 THR A O 1
ATOM 1907 N N . VAL A 1 23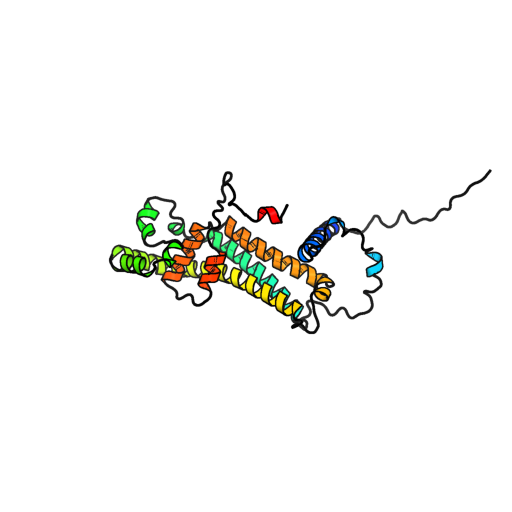6 ? 8.285 -1.238 13.562 1.00 62.81 236 VAL A N 1
ATOM 1908 C CA . VAL A 1 236 ? 9.585 -0.549 13.565 1.00 62.81 236 VAL A CA 1
ATOM 1909 C C . VAL A 1 236 ? 9.841 0.129 12.212 1.00 62.81 236 VAL A C 1
ATOM 1911 O O . VAL A 1 236 ? 9.743 -0.503 11.162 1.00 62.81 236 VAL A O 1
ATOM 1914 N N . GLY A 1 237 ? 10.199 1.417 12.240 1.00 69.12 237 GLY A N 1
ATOM 1915 C CA . GLY A 1 237 ? 10.851 2.159 11.147 1.00 69.12 237 GLY A CA 1
ATOM 1916 C C . GLY A 1 237 ? 9.985 2.584 9.953 1.00 69.12 237 GLY A C 1
ATOM 1917 O O . GLY A 1 237 ? 10.265 3.613 9.352 1.00 69.12 237 GLY A O 1
ATOM 1918 N N . THR A 1 238 ? 8.933 1.840 9.605 1.00 80.56 238 THR A N 1
ATOM 1919 C CA . THR A 1 238 ? 8.083 2.136 8.428 1.00 80.56 238 THR A CA 1
ATOM 1920 C C . THR A 1 238 ? 6.757 2.808 8.772 1.00 80.56 238 THR A C 1
ATOM 1922 O O . THR A 1 238 ? 6.161 3.440 7.901 1.00 80.56 238 THR A O 1
ATOM 1925 N N . LEU A 1 239 ? 6.311 2.731 10.033 1.00 87.56 239 LEU A N 1
ATOM 1926 C CA . LEU A 1 239 ? 5.003 3.241 10.458 1.00 87.56 239 LEU A CA 1
ATOM 1927 C C . LEU A 1 239 ? 4.812 4.718 10.104 1.00 87.56 239 LEU A C 1
ATOM 1929 O O . LEU A 1 239 ? 3.778 5.070 9.551 1.00 87.56 239 LEU A O 1
ATOM 1933 N N . ASP A 1 240 ? 5.803 5.569 10.373 1.00 87.25 240 ASP A N 1
ATOM 1934 C CA . ASP A 1 240 ? 5.692 7.012 10.127 1.00 87.25 240 ASP A CA 1
ATOM 1935 C C . ASP A 1 240 ? 5.479 7.328 8.644 1.00 87.25 240 ASP A C 1
ATOM 1937 O O . ASP A 1 240 ? 4.656 8.175 8.291 1.00 87.25 240 ASP A O 1
ATOM 1941 N N . HIS A 1 241 ? 6.166 6.597 7.767 1.00 88.12 241 HIS A N 1
ATOM 1942 C CA . HIS A 1 241 ? 6.021 6.735 6.323 1.00 88.12 241 HIS A CA 1
ATOM 1943 C C . HIS A 1 241 ? 4.657 6.251 5.833 1.00 88.12 241 HIS A C 1
ATOM 1945 O O . HIS A 1 241 ? 4.016 6.924 5.023 1.00 88.12 241 HIS A O 1
ATOM 1951 N N . VAL A 1 242 ? 4.176 5.126 6.366 1.00 90.06 242 VAL A N 1
ATOM 1952 C CA . VAL A 1 242 ? 2.827 4.626 6.078 1.00 90.06 242 VAL A CA 1
ATOM 1953 C C . VAL A 1 242 ? 1.780 5.630 6.560 1.00 90.06 242 VAL A C 1
ATOM 1955 O O . VAL A 1 242 ? 0.891 5.997 5.795 1.00 90.06 242 VAL A O 1
ATOM 1958 N N . CYS A 1 243 ? 1.918 6.153 7.779 1.00 89.69 243 CYS A N 1
ATOM 1959 C CA . CYS A 1 243 ? 1.051 7.190 8.327 1.00 89.69 243 CYS A CA 1
ATOM 1960 C C . CYS A 1 243 ? 1.065 8.460 7.469 1.00 89.69 243 CYS A C 1
ATOM 1962 O O . CYS A 1 243 ? 0.014 9.052 7.238 1.00 89.69 243 CYS A O 1
ATOM 1964 N N . GLN A 1 244 ? 2.223 8.887 6.963 1.00 87.44 244 GLN A N 1
ATOM 1965 C CA . GLN A 1 244 ? 2.315 10.041 6.070 1.00 87.44 244 GLN A CA 1
ATOM 1966 C C . GLN A 1 244 ? 1.602 9.792 4.735 1.00 87.44 244 GLN A C 1
ATOM 1968 O O . GLN A 1 244 ? 0.892 10.676 4.257 1.00 87.44 244 GLN A O 1
ATOM 1973 N N . LEU A 1 245 ? 1.759 8.598 4.159 1.00 86.38 245 LEU A N 1
ATOM 1974 C CA . LEU A 1 245 ? 1.134 8.201 2.898 1.00 86.38 245 LEU A CA 1
ATOM 1975 C C . LEU A 1 245 ? -0.398 8.166 2.990 1.00 86.38 245 LEU A C 1
ATOM 1977 O O . LEU A 1 245 ? -1.093 8.615 2.082 1.00 86.38 245 LEU A O 1
ATOM 1981 N N . VAL A 1 246 ? -0.928 7.596 4.070 1.00 85.19 246 VAL A N 1
ATOM 1982 C CA . VAL A 1 246 ? -2.366 7.313 4.220 1.00 85.19 246 VAL A CA 1
ATOM 1983 C C . VAL A 1 246 ? -3.135 8.388 4.984 1.00 85.19 246 VAL A C 1
ATOM 1985 O O . VAL A 1 246 ? -4.345 8.239 5.173 1.00 85.19 246 VAL A O 1
ATOM 1988 N N . ARG A 1 247 ? -2.443 9.438 5.448 1.00 84.12 247 ARG A N 1
ATOM 1989 C CA . ARG A 1 247 ? -3.033 10.536 6.218 1.00 84.12 247 ARG A CA 1
ATOM 1990 C C . ARG A 1 247 ? -4.263 11.077 5.506 1.00 84.12 247 ARG A C 1
ATOM 1992 O O . ARG A 1 247 ? -4.258 11.268 4.289 1.00 84.12 247 ARG A O 1
ATOM 1999 N N . SER A 1 248 ? -5.306 11.362 6.279 1.00 75.44 248 SER A N 1
ATOM 2000 C CA . SER A 1 248 ? -6.532 11.928 5.742 1.00 75.44 248 SER A CA 1
ATOM 2001 C C . SER A 1 248 ? -6.239 13.217 4.973 1.00 75.44 248 SER A C 1
ATOM 2003 O O . SER A 1 248 ? -5.729 14.199 5.511 1.00 75.44 248 SER A O 1
ATOM 2005 N N . THR A 1 249 ? -6.594 13.216 3.692 1.00 68.81 249 THR A N 1
ATOM 2006 C CA . THR A 1 249 ? -6.441 14.367 2.795 1.00 68.81 249 THR A CA 1
ATOM 2007 C C . THR A 1 249 ? -7.590 15.369 2.943 1.00 68.81 249 THR A C 1
ATOM 2009 O O . THR A 1 249 ? -7.579 16.424 2.314 1.00 68.81 249 THR A O 1
ATOM 2012 N N . GLY A 1 250 ? -8.610 15.045 3.750 1.00 63.25 250 GLY A N 1
ATOM 2013 C CA . GLY A 1 250 ? -9.867 15.794 3.831 1.00 63.25 250 GLY A CA 1
ATOM 2014 C C . GLY A 1 250 ? -10.799 15.574 2.633 1.00 63.25 250 GLY A C 1
ATOM 2015 O O . GLY A 1 250 ? -11.848 16.212 2.549 1.00 63.25 250 GLY A O 1
ATOM 2016 N N . PHE A 1 251 ? -10.441 14.691 1.694 1.00 66.00 251 PHE A N 1
ATOM 2017 C CA . PHE A 1 251 ? -11.314 14.304 0.592 1.00 66.00 251 PHE A CA 1
ATOM 2018 C C . PHE A 1 251 ? -12.490 13.456 1.101 1.00 66.00 251 PHE A C 1
ATOM 2020 O O . PHE A 1 251 ? -12.325 12.539 1.904 1.00 66.00 251 PHE A O 1
ATOM 2027 N N . MET A 1 252 ? -13.693 13.754 0.607 1.00 64.69 252 MET A N 1
ATOM 2028 C CA . MET A 1 252 ? -14.893 12.958 0.860 1.00 64.69 252 MET A CA 1
ATOM 2029 C C . MET A 1 252 ? -15.462 12.485 -0.476 1.00 64.69 252 MET A C 1
ATOM 2031 O O . MET A 1 252 ? -15.705 13.290 -1.371 1.00 64.69 252 MET A O 1
ATOM 2035 N N . ASN A 1 253 ? -15.713 11.184 -0.611 1.00 65.12 253 ASN A N 1
ATOM 2036 C CA . ASN A 1 253 ? -16.279 10.598 -1.825 1.00 65.12 253 ASN A CA 1
ATOM 2037 C C . ASN A 1 253 ? -17.819 10.719 -1.839 1.00 65.12 253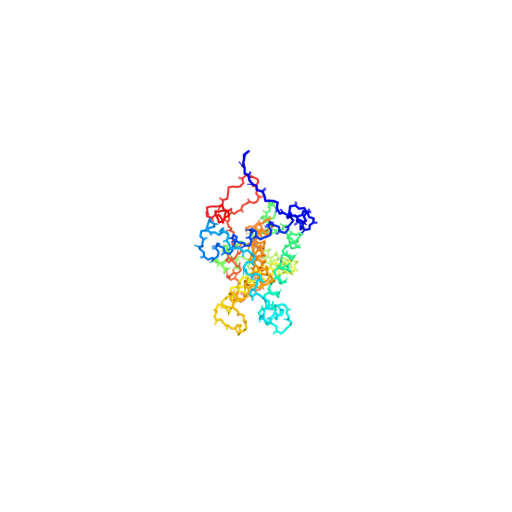 ASN A C 1
ATOM 2039 O O . ASN A 1 253 ? -18.537 9.722 -1.841 1.00 65.12 253 ASN A O 1
ATOM 2043 N N . THR A 1 254 ? -18.342 11.947 -1.767 1.00 67.38 254 THR A N 1
ATOM 2044 C CA . THR A 1 254 ? -19.782 12.232 -1.886 1.00 67.38 254 THR A CA 1
ATOM 2045 C C . THR A 1 254 ? -20.031 13.230 -3.013 1.00 67.38 254 THR A C 1
ATOM 2047 O O . THR A 1 254 ? -19.198 14.092 -3.286 1.00 67.38 254 THR A O 1
ATOM 2050 N N . ALA A 1 255 ? -21.188 13.128 -3.678 1.00 58.50 255 ALA A N 1
ATOM 2051 C CA . ALA A 1 255 ? -21.501 13.891 -4.895 1.00 58.50 255 ALA A CA 1
ATOM 2052 C C . ALA A 1 255 ? -21.397 15.428 -4.744 1.00 58.50 255 ALA A C 1
ATOM 2054 O O . ALA A 1 255 ? -21.241 16.122 -5.743 1.00 58.50 255 ALA A O 1
ATOM 2055 N N . ASN A 1 256 ? -21.434 15.949 -3.510 1.00 60.47 256 ASN A N 1
ATOM 2056 C CA . ASN A 1 256 ? -21.367 17.380 -3.194 1.00 60.47 256 ASN A CA 1
ATOM 2057 C C . ASN A 1 256 ? -20.124 17.778 -2.373 1.00 60.47 256 ASN A C 1
ATOM 2059 O O . ASN A 1 256 ? -20.051 18.904 -1.877 1.00 60.47 256 ASN A O 1
ATOM 2063 N N . ALA A 1 257 ? -19.156 16.879 -2.184 1.00 63.44 257 ALA A N 1
ATOM 2064 C CA . ALA A 1 257 ? -17.957 17.187 -1.416 1.00 63.44 257 ALA A CA 1
ATOM 2065 C C . ALA A 1 257 ? -17.046 18.167 -2.165 1.00 63.44 257 ALA A C 1
ATOM 2067 O O . ALA A 1 257 ? -16.617 17.926 -3.297 1.00 63.44 257 ALA A O 1
ATOM 2068 N N . LYS A 1 258 ? -16.705 19.279 -1.507 1.00 64.81 258 LYS A N 1
ATOM 2069 C CA . LYS A 1 258 ? -15.703 20.218 -2.013 1.00 64.81 258 LYS A CA 1
ATOM 2070 C C . LYS A 1 258 ? -14.323 19.578 -1.869 1.00 64.81 258 LYS A C 1
ATOM 2072 O O . LYS A 1 258 ? -13.962 19.134 -0.783 1.00 64.81 258 LYS A O 1
ATOM 2077 N N . ARG A 1 259 ? -13.552 19.531 -2.959 1.00 68.06 259 ARG A N 1
ATOM 2078 C CA . ARG A 1 259 ? -12.176 19.024 -2.903 1.00 68.06 259 ARG A CA 1
ATOM 2079 C C . ARG A 1 259 ? -11.317 19.919 -1.994 1.00 68.06 259 ARG A C 1
ATOM 2081 O O . ARG A 1 259 ? -11.503 21.140 -2.027 1.00 68.06 259 ARG A O 1
ATOM 2088 N N . PRO A 1 260 ? -10.395 19.336 -1.212 1.00 65.62 260 PRO A N 1
ATOM 2089 C CA . PRO A 1 260 ? -9.455 20.091 -0.390 1.00 65.62 260 PRO A CA 1
ATOM 2090 C C . PRO A 1 260 ? -8.635 21.106 -1.208 1.00 65.62 260 PRO A C 1
ATOM 2092 O O . PRO A 1 260 ? -8.410 20.894 -2.406 1.00 65.62 260 PRO A O 1
ATOM 2095 N N . PRO A 1 261 ? -8.162 22.204 -0.590 1.00 59.44 261 PRO A N 1
ATOM 2096 C CA . PRO A 1 261 ? -7.198 23.101 -1.227 1.00 59.44 261 PRO A CA 1
ATOM 2097 C C . PRO A 1 261 ? -5.919 22.328 -1.597 1.00 59.44 261 PRO A C 1
ATOM 2099 O O . PRO A 1 261 ? -5.491 21.455 -0.848 1.00 59.44 261 PRO A O 1
ATOM 2102 N N . ASN A 1 262 ? -5.322 22.636 -2.754 1.00 60.62 262 ASN A N 1
ATOM 2103 C CA . ASN A 1 262 ? -4.156 21.941 -3.331 1.00 60.62 262 ASN A CA 1
ATOM 2104 C C . ASN A 1 262 ? -4.383 20.467 -3.716 1.00 60.62 262 ASN A C 1
ATOM 2106 O O . ASN A 1 262 ? -3.420 19.725 -3.908 1.00 60.62 262 ASN A O 1
ATOM 2110 N N . TYR A 1 263 ? -5.638 20.025 -3.869 1.00 64.44 263 TYR A N 1
ATOM 2111 C CA . TYR A 1 263 ? -5.894 18.697 -4.423 1.00 64.44 263 TYR A CA 1
ATOM 2112 C C . TYR A 1 263 ? -5.298 18.607 -5.842 1.00 64.44 263 TYR A C 1
ATOM 2114 O O . TYR A 1 263 ? -5.566 19.504 -6.652 1.00 64.44 263 TYR A O 1
ATOM 2122 N N . PRO A 1 264 ? -4.551 17.536 -6.181 1.00 59.69 264 PRO A N 1
ATOM 2123 C CA . PRO A 1 264 ? -3.694 17.431 -7.372 1.00 59.69 264 PRO A CA 1
ATOM 2124 C C . PRO A 1 264 ? -4.416 17.461 -8.734 1.00 59.69 264 PRO A C 1
ATOM 2126 O O . PRO A 1 264 ? -3.838 17.141 -9.765 1.00 59.69 264 PRO A O 1
ATOM 2129 N N . THR A 1 265 ? -5.675 17.885 -8.784 1.00 58.41 265 THR A N 1
ATOM 2130 C CA . THR A 1 265 ? -6.427 18.106 -10.021 1.00 58.41 265 THR A CA 1
ATOM 2131 C C . THR A 1 265 ? -5.765 19.073 -10.995 1.00 58.41 265 THR A C 1
ATOM 2133 O O . THR A 1 265 ? -6.017 18.974 -12.192 1.00 58.41 265 THR A O 1
ATOM 2136 N N . GLU A 1 266 ? -4.981 20.034 -10.505 1.00 53.00 266 GLU A N 1
ATOM 2137 C CA . GLU A 1 266 ? -4.321 21.018 -11.369 1.00 53.00 266 GLU A CA 1
ATOM 2138 C C . GLU A 1 266 ? -3.187 20.414 -12.195 1.00 53.00 266 GLU A C 1
ATOM 2140 O O . GLU A 1 266 ? -2.962 20.874 -13.308 1.00 53.00 266 GLU A O 1
ATOM 2145 N N . TYR A 1 267 ? -2.560 19.329 -11.730 1.00 46.62 267 TYR A N 1
ATOM 2146 C CA . TYR A 1 267 ? -1.523 18.625 -12.493 1.00 46.62 267 TYR A CA 1
ATOM 2147 C C . TYR A 1 267 ? -2.061 17.937 -13.759 1.00 46.62 267 TYR A C 1
ATOM 2149 O O . TYR A 1 267 ? -1.279 17.505 -14.600 1.00 46.62 267 TYR A O 1
ATOM 2157 N N . PHE A 1 268 ? -3.387 17.824 -13.899 1.00 49.16 268 PHE A N 1
ATOM 2158 C CA . PHE A 1 268 ? -4.049 17.149 -15.019 1.00 49.16 268 PHE A CA 1
ATOM 2159 C C . PHE A 1 268 ? -4.828 18.098 -15.945 1.00 49.16 268 PHE A C 1
ATOM 2161 O O . PHE A 1 268 ? -5.583 17.617 -16.795 1.00 49.16 268 PHE A O 1
ATOM 2168 N N . LYS A 1 269 ? -4.704 19.419 -15.759 1.00 40.75 269 LYS A N 1
ATOM 2169 C CA . LYS A 1 269 ? -5.313 20.431 -16.637 1.00 40.75 269 LYS A CA 1
ATOM 2170 C C . LYS A 1 269 ? -4.400 20.820 -17.793 1.00 40.75 269 LYS A C 1
ATOM 2172 O O . LYS A 1 269 ? -3.172 20.874 -17.588 1.00 40.75 269 LYS A O 1
#

Sequence (269 aa):
MEAKSMDSPIDSVISQKLKPECKLRNVRIARLYCCLRGIDVKKCAIVNLTTLQQDVNNSMEEDFLAPNNPCGQALLQLVSRGNAIIAELLRLKDHIPSIFRLENKQDIVKYGEIIQDFNYFHSPDVVEKKIDSAENLREISEEIRDYYGDVLHRFYVAYDSIYKYISDLNTFIEELVDGTYIQQNMDTVFLSEDGVQLMCESAYLYGVMLLVLELYHPGTLRERLIVAYSRYNITVGTLDHVCQLVRSTGFMNTANAKRPPNYPTEYFK

Foldseek 3Di:
DDDDDDDDDDPPDPPDDDDPVVVVVVLVLLVVVCVVVVHDSVPPPDPDPVVVVVVPPDDDPPPCCDPPQVLSVLLVVLLVLLVVLLVLLVVLLVVQDPLLVCPDPVSCVQCVLPQDFPVCVVCVPVSVVVQVVDPSSVVVLVVCCVPCVVSLVSLLVSLLSLLVSVVSLVVSLVCQCVCVRVVHHPVRLCVDPSSSVSNVSSVVSSVSSLVSCVQRPAQSSSRRSLVSNVVVDPDPDRSVVSCVSSHHLCDDPDPPDDHDPPDVPVVVD

Secondary structure (DSSP, 8-state):
----------TTSSSS---TTHHHHHHHHHHHHHHHTT--GGG-----HHHHTTTGGGS----TT-TT-HHHHHHHHHHHHHHHHHHHHHHHGGG--GGGT--SHHHHHHHTTTS--GGGGG-HHHHHHHHHH-HHHHHHHHHHHHHHHHHHHHHHHHHHHHHHHHHHHHHHHHHHHTT-STT--HHHHHHSHHHHHHHHHHHHHHHHHHHHHHHHS-HHHHHHHHHHHHHHS---SSHHHHHHHHS--S---STTPPPPTT-GGGGG-

InterPro domains:
  IPR019393 WASH complex, subunit strumpellin [PF10266] (83-269)
  IPR019393 WASH complex, subunit strumpellin [PTHR15691] (63-269)

pLDDT: mean 76.56, std 23.85, range [26.95, 97.56]

Radius of gyration: 26.75 Å; chains: 1; bounding box: 50×38×111 Å